Protein AF-A0AAV7JDJ2-F1 (afdb_monomer_lite)

Sequence (274 aa):
MVSPLQVIDRFGNVLWENRHPNSCFSNQPVALISQKETIDTVIELSKLLNPEIVSLNEDGFDHLNGHVKVEVKASMFDGKTLATMTDKGGAPCIACKATRSDINSITKVVCGFPLDCSIEDIKETIRQLTSDGKELMSYNTKERCGITHESASGIDIFPAAPLHSYLRIVDWFLNLIYRIAAGKSKWTEDQMVRDYRGLVCKRIHELTNLLFDQPGGSGNTSTGNMARTFFSYKKPCFRIALSFVPNVYRDALTEIHRNLSALLRVAIVMKLSM

Radius of gyration: 21.95 Å; chains: 1; bounding box: 49×51×57 Å

Structure (mmCIF, N/CA/C/O backbone):
data_AF-A0AAV7JDJ2-F1
#
_entry.id   AF-A0AAV7JDJ2-F1
#
loop_
_atom_site.group_PDB
_atom_site.id
_atom_site.type_symbol
_atom_site.label_atom_id
_atom_site.label_alt_id
_atom_site.label_comp_id
_atom_site.label_asym_id
_atom_site.label_entity_id
_atom_site.label_seq_id
_atom_site.pdbx_PDB_ins_code
_atom_site.Cartn_x
_atom_site.Cartn_y
_atom_site.Cartn_z
_atom_site.occupancy
_atom_site.B_iso_or_equiv
_atom_site.auth_seq_id
_atom_site.auth_comp_id
_atom_site.auth_asym_id
_atom_site.auth_atom_id
_atom_site.pdbx_PDB_model_num
ATOM 1 N N . MET A 1 1 ? 16.424 0.312 -8.280 1.00 86.25 1 MET A N 1
ATOM 2 C CA . MET A 1 1 ? 16.620 -1.157 -8.307 1.00 86.25 1 MET A CA 1
ATOM 3 C C . MET A 1 1 ? 15.805 -1.711 -9.455 1.00 86.25 1 MET A C 1
ATOM 5 O O . MET A 1 1 ? 14.806 -1.090 -9.796 1.00 86.25 1 MET A O 1
ATOM 9 N N . VAL A 1 2 ? 16.208 -2.844 -10.017 1.00 89.06 2 VAL A N 1
ATOM 10 C CA . VAL A 1 2 ? 15.466 -3.558 -11.065 1.00 89.06 2 VAL A CA 1
ATOM 11 C C . VAL A 1 2 ? 15.321 -5.024 -10.680 1.00 89.06 2 VAL A C 1
ATOM 13 O O . VAL A 1 2 ? 16.202 -5.582 -10.029 1.00 89.06 2 VAL A O 1
ATOM 16 N N . SER A 1 3 ? 14.204 -5.639 -11.059 1.00 90.81 3 SER A N 1
ATOM 17 C CA . SER A 1 3 ? 13.947 -7.062 -10.833 1.00 90.81 3 SER A CA 1
ATOM 18 C C . SER A 1 3 ? 13.451 -7.674 -12.140 1.00 90.81 3 SER A C 1
ATOM 20 O O . SER A 1 3 ? 12.412 -7.234 -12.640 1.00 90.81 3 SER A O 1
ATOM 22 N N . PRO A 1 4 ? 14.170 -8.644 -12.729 1.00 92.19 4 PRO A N 1
ATOM 23 C CA . PRO A 1 4 ? 13.682 -9.341 -13.909 1.00 92.19 4 PRO A CA 1
ATOM 24 C C . PRO A 1 4 ? 12.471 -10.194 -13.521 1.00 92.19 4 PRO A C 1
ATOM 26 O O . PRO A 1 4 ? 12.514 -10.914 -12.519 1.00 92.19 4 PRO A O 1
ATOM 29 N N . LEU A 1 5 ? 11.393 -10.110 -14.303 1.00 92.06 5 LEU A N 1
ATOM 30 C CA . LEU A 1 5 ? 10.148 -10.835 -14.032 1.00 92.06 5 LEU A CA 1
ATOM 31 C C . LEU A 1 5 ? 10.043 -12.107 -14.867 1.00 92.06 5 LEU A C 1
ATOM 33 O O . LEU A 1 5 ? 9.890 -13.193 -14.318 1.00 92.06 5 LEU A O 1
ATOM 37 N N . GLN A 1 6 ? 10.170 -11.981 -16.184 1.00 93.94 6 GLN A N 1
ATOM 38 C CA . GLN A 1 6 ? 10.003 -13.092 -17.112 1.00 93.94 6 GLN A CA 1
ATOM 39 C C . GLN A 1 6 ? 10.790 -12.860 -18.400 1.00 93.94 6 GLN A C 1
ATOM 41 O O . GLN A 1 6 ? 11.071 -11.721 -18.769 1.00 93.94 6 GLN A O 1
ATOM 46 N N . VAL A 1 7 ? 11.113 -13.953 -19.082 1.00 93.00 7 VAL A N 1
ATOM 47 C CA . VAL A 1 7 ? 11.605 -13.963 -20.460 1.00 93.00 7 VAL A CA 1
ATOM 48 C C . VAL A 1 7 ? 10.590 -14.730 -21.289 1.00 93.00 7 VAL A C 1
ATOM 50 O O . VAL A 1 7 ? 10.290 -15.888 -20.989 1.00 93.00 7 VAL A O 1
ATOM 53 N N . ILE A 1 8 ? 10.080 -14.081 -22.329 1.00 93.94 8 ILE A N 1
ATOM 54 C CA . ILE A 1 8 ? 9.108 -14.650 -23.259 1.00 93.94 8 ILE A CA 1
ATOM 55 C C . ILE A 1 8 ? 9.721 -14.760 -24.651 1.00 93.94 8 ILE A C 1
ATOM 57 O O . ILE A 1 8 ? 10.532 -13.923 -25.048 1.00 93.94 8 ILE A O 1
ATOM 61 N N . ASP A 1 9 ? 9.354 -15.801 -25.390 1.00 91.62 9 ASP A N 1
ATOM 62 C CA . ASP A 1 9 ? 9.715 -15.908 -26.799 1.00 91.62 9 ASP A CA 1
ATOM 63 C C . ASP A 1 9 ? 8.777 -15.072 -27.691 1.00 91.62 9 ASP A C 1
ATOM 65 O O . ASP A 1 9 ? 7.771 -14.511 -27.251 1.00 91.62 9 ASP A O 1
ATOM 69 N N .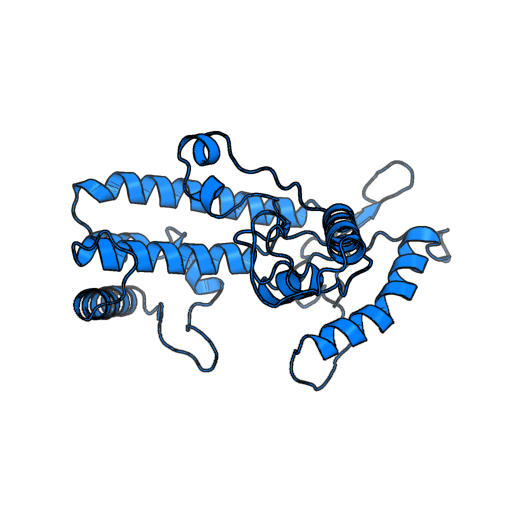 ARG A 1 10 ? 9.085 -15.018 -28.991 1.00 89.31 10 ARG A N 1
ATOM 70 C CA . ARG A 1 10 ? 8.271 -14.300 -29.990 1.00 89.31 10 ARG A CA 1
ATOM 71 C C . ARG A 1 10 ? 6.846 -14.845 -30.169 1.00 89.31 10 ARG A C 1
ATOM 73 O O . ARG A 1 10 ? 6.045 -14.214 -30.847 1.00 89.31 10 ARG A O 1
ATOM 80 N N . PHE A 1 11 ? 6.557 -16.031 -29.640 1.00 92.81 11 PHE A N 1
ATOM 81 C CA . PHE A 1 11 ? 5.249 -16.679 -29.699 1.00 92.81 11 PHE A CA 1
ATOM 82 C C . PHE A 1 11 ? 4.454 -16.490 -28.397 1.00 92.81 11 PHE A C 1
ATOM 84 O O . PHE A 1 11 ? 3.321 -16.957 -28.308 1.00 92.81 11 PHE A O 1
ATOM 91 N N . GLY A 1 12 ? 5.024 -15.798 -27.404 1.00 90.81 12 GLY A N 1
ATOM 92 C CA . GLY A 1 12 ? 4.412 -15.572 -26.097 1.00 90.81 12 GLY A CA 1
ATOM 93 C C . GLY A 1 12 ? 4.616 -16.717 -25.102 1.00 90.81 12 GLY A C 1
ATOM 94 O O . GLY A 1 12 ? 3.975 -16.719 -24.053 1.00 90.81 12 GLY A O 1
ATOM 95 N N . ASN A 1 13 ? 5.491 -17.686 -25.389 1.00 94.12 13 ASN A N 1
ATOM 96 C CA . ASN A 1 13 ? 5.812 -18.743 -24.433 1.00 94.12 13 ASN A CA 1
ATOM 97 C C . ASN A 1 13 ? 6.803 -18.225 -23.388 1.00 94.12 13 ASN A C 1
ATOM 99 O O . ASN A 1 13 ? 7.830 -17.638 -23.730 1.00 94.12 13 ASN A O 1
ATOM 103 N N . VAL A 1 14 ? 6.530 -18.499 -22.113 1.00 94.56 14 VAL A N 1
ATOM 104 C CA . VAL A 1 14 ? 7.434 -18.167 -21.006 1.00 94.56 14 VAL A CA 1
ATOM 105 C C . VAL A 1 14 ? 8.619 -19.134 -21.014 1.00 94.56 14 VAL A C 1
ATOM 107 O O . VAL A 1 14 ? 8.474 -20.314 -20.699 1.00 94.56 14 VAL A O 1
ATOM 110 N N . LEU A 1 15 ? 9.801 -18.633 -21.372 1.00 93.81 15 LEU A N 1
ATOM 111 C CA . LEU A 1 15 ? 11.060 -19.386 -21.351 1.00 93.81 15 LEU A CA 1
ATOM 112 C C . LEU A 1 15 ? 11.665 -19.434 -19.946 1.00 93.81 15 LEU A C 1
ATOM 114 O O . LEU A 1 15 ? 12.298 -20.417 -19.560 1.00 93.81 15 LEU A O 1
ATOM 118 N N . TRP A 1 16 ? 11.482 -18.358 -19.184 1.00 94.81 16 TRP A N 1
ATOM 119 C CA . TRP A 1 16 ? 11.950 -18.235 -17.811 1.00 94.81 16 TRP A CA 1
ATOM 120 C C . TRP A 1 16 ? 11.047 -17.285 -17.028 1.00 94.81 16 TRP A C 1
ATOM 122 O O . TRP A 1 16 ? 10.591 -16.277 -17.560 1.00 94.81 16 TRP A O 1
ATOM 132 N N . GLU A 1 17 ? 10.833 -17.586 -15.751 1.00 95.12 17 GLU A N 1
ATOM 133 C CA . GLU A 1 17 ? 10.052 -16.761 -14.832 1.00 95.12 17 GLU A CA 1
ATOM 134 C C . GLU A 1 17 ? 10.764 -16.670 -13.483 1.00 95.12 17 GLU A C 1
ATOM 136 O O . GLU A 1 17 ? 11.253 -17.664 -12.927 1.00 95.12 17 GLU A O 1
ATOM 141 N N . ASN A 1 18 ? 10.789 -15.467 -12.924 1.00 92.06 18 ASN A N 1
ATOM 142 C CA . ASN A 1 18 ? 11.277 -15.233 -11.585 1.00 92.06 18 ASN A CA 1
ATOM 143 C C . ASN A 1 18 ? 10.238 -15.682 -10.555 1.00 92.06 18 ASN A C 1
ATOM 145 O O . ASN A 1 18 ? 9.233 -15.017 -10.323 1.00 92.06 18 ASN A O 1
ATOM 149 N N . ARG A 1 19 ? 10.525 -16.778 -9.850 1.00 91.25 19 ARG A N 1
ATOM 150 C CA . ARG A 1 19 ? 9.640 -17.301 -8.794 1.00 91.25 19 ARG A CA 1
ATOM 151 C C . ARG A 1 19 ? 9.541 -16.392 -7.565 1.00 91.25 19 ARG A C 1
ATOM 153 O O . ARG A 1 19 ? 8.622 -16.543 -6.758 1.00 91.25 19 ARG A O 1
ATOM 160 N N . HIS A 1 20 ? 10.493 -15.476 -7.381 1.00 88.62 20 HIS A N 1
ATOM 161 C CA . HIS A 1 20 ? 10.594 -14.627 -6.196 1.00 88.62 20 HIS A CA 1
ATOM 162 C C . HIS A 1 20 ? 10.950 -13.170 -6.552 1.00 88.62 20 HIS A C 1
ATOM 164 O O . HIS A 1 20 ? 11.945 -12.644 -6.052 1.00 88.62 20 HIS A O 1
ATOM 170 N N . PRO A 1 21 ? 10.117 -12.455 -7.331 1.00 87.06 21 PRO A N 1
ATOM 171 C CA . PRO A 1 21 ? 10.459 -11.134 -7.875 1.00 87.06 21 PRO A CA 1
ATOM 172 C C . PRO A 1 21 ? 10.630 -10.046 -6.806 1.00 87.06 21 PRO A C 1
ATOM 174 O O . PRO A 1 21 ? 11.328 -9.059 -7.022 1.00 87.06 21 PRO A O 1
ATOM 177 N N . ASN A 1 22 ? 10.050 -10.250 -5.619 1.00 83.94 22 ASN A N 1
ATOM 178 C CA . ASN A 1 22 ? 10.189 -9.360 -4.464 1.00 83.94 22 ASN A CA 1
ATOM 179 C C . ASN A 1 22 ? 11.330 -9.763 -3.506 1.00 83.94 22 ASN A C 1
ATOM 181 O O . ASN A 1 22 ? 11.466 -9.174 -2.435 1.00 83.94 22 ASN A O 1
ATOM 185 N N . SER A 1 23 ? 12.122 -10.787 -3.839 1.00 87.75 23 SER A N 1
ATOM 186 C CA . SER A 1 23 ? 13.268 -11.214 -3.031 1.00 87.75 23 SER A CA 1
ATOM 187 C C . SER A 1 23 ? 14.406 -10.201 -3.118 1.00 87.75 23 SER A C 1
ATOM 189 O O . SER A 1 23 ? 14.685 -9.668 -4.190 1.00 87.75 23 SER A O 1
ATOM 191 N N . CYS A 1 24 ? 15.128 -9.975 -2.019 1.00 88.56 24 CYS A N 1
ATOM 192 C CA . CYS A 1 24 ? 16.346 -9.161 -2.048 1.00 88.56 24 CYS A CA 1
ATOM 193 C C . CYS A 1 24 ? 17.414 -9.734 -2.996 1.00 88.56 24 CYS A C 1
ATOM 195 O O . CYS A 1 24 ? 18.197 -8.972 -3.541 1.00 88.56 24 CYS A O 1
ATOM 197 N N . PHE A 1 25 ? 17.404 -11.047 -3.245 1.00 89.19 25 PHE A N 1
ATOM 198 C CA . PHE A 1 25 ? 18.340 -11.705 -4.163 1.00 89.19 25 PHE A CA 1
ATOM 199 C C . PHE A 1 25 ? 18.025 -11.463 -5.643 1.00 89.19 25 PHE A C 1
ATOM 201 O O . PHE A 1 25 ? 18.909 -11.595 -6.483 1.00 89.19 25 PHE A O 1
ATOM 208 N N . SER A 1 26 ? 16.777 -11.124 -5.969 1.00 89.25 26 SER A N 1
ATOM 209 C CA . SER A 1 26 ? 16.355 -10.826 -7.342 1.00 89.25 26 SER A CA 1
ATOM 210 C C . SER A 1 26 ? 16.426 -9.338 -7.674 1.00 89.25 26 SER A C 1
ATOM 212 O O . SER A 1 26 ? 16.437 -8.972 -8.844 1.00 89.25 26 SER A O 1
ATOM 214 N N . ASN A 1 27 ? 16.467 -8.485 -6.650 1.00 89.62 27 ASN A N 1
ATOM 215 C CA . ASN A 1 27 ? 16.514 -7.041 -6.809 1.00 89.62 27 ASN A CA 1
ATOM 216 C C . ASN A 1 27 ? 17.955 -6.575 -7.006 1.00 89.62 27 ASN A C 1
ATOM 218 O O . ASN A 1 27 ? 18.748 -6.553 -6.066 1.00 89.62 27 ASN A O 1
ATOM 222 N N . GLN A 1 28 ? 18.277 -6.166 -8.228 1.00 90.56 28 GLN A N 1
ATOM 223 C CA . GLN A 1 28 ? 19.592 -5.651 -8.574 1.00 90.56 28 GLN A CA 1
ATOM 224 C C . GLN A 1 28 ? 19.654 -4.132 -8.334 1.00 90.56 28 GLN A C 1
ATOM 226 O O . GLN A 1 28 ? 18.764 -3.387 -8.776 1.00 90.56 28 GLN A O 1
ATOM 231 N N . PRO A 1 29 ? 20.672 -3.632 -7.612 1.00 91.31 29 PRO A N 1
ATOM 232 C CA . PRO A 1 29 ? 20.884 -2.200 -7.471 1.00 91.31 29 PRO A CA 1
ATOM 233 C C . PRO A 1 29 ? 21.347 -1.614 -8.811 1.00 91.31 29 PRO A C 1
ATOM 235 O O . PRO A 1 29 ? 22.290 -2.110 -9.412 1.00 91.31 29 PRO A O 1
ATOM 238 N N . VAL A 1 30 ? 20.678 -0.549 -9.258 1.00 89.25 30 VAL A N 1
ATOM 239 C CA . VAL A 1 30 ? 21.077 0.220 -10.456 1.00 89.25 30 VAL A CA 1
ATOM 240 C C . VAL A 1 30 ? 21.912 1.429 -10.049 1.00 89.25 30 VAL A C 1
ATOM 242 O O . VAL A 1 30 ? 22.960 1.693 -10.618 1.00 89.25 30 VAL A O 1
ATOM 245 N N . ALA A 1 31 ? 21.468 2.134 -9.010 1.00 87.62 31 ALA A N 1
ATOM 246 C CA . ALA A 1 31 ? 22.167 3.267 -8.432 1.00 87.62 31 ALA A CA 1
ATOM 247 C C . ALA A 1 31 ? 21.991 3.256 -6.910 1.00 87.62 31 ALA A C 1
ATOM 249 O O . ALA A 1 31 ? 20.918 2.908 -6.405 1.00 87.62 31 ALA A O 1
ATOM 250 N N . LEU A 1 32 ? 23.046 3.646 -6.194 1.00 88.88 32 LEU A N 1
ATOM 251 C CA . LEU A 1 32 ? 23.033 3.916 -4.759 1.00 88.88 32 LEU A CA 1
ATOM 252 C C . LEU A 1 32 ? 23.527 5.346 -4.557 1.00 88.88 32 LEU A C 1
ATOM 254 O O . LEU A 1 32 ? 24.698 5.641 -4.783 1.00 88.88 32 LEU A O 1
ATOM 258 N N . ILE A 1 33 ? 22.621 6.234 -4.158 1.00 87.44 33 ILE A N 1
ATOM 259 C CA . ILE A 1 33 ? 22.908 7.658 -3.986 1.00 87.44 33 ILE A CA 1
ATOM 260 C C . ILE A 1 33 ? 22.889 7.964 -2.492 1.00 87.44 33 ILE A C 1
ATOM 262 O O . ILE A 1 33 ? 21.878 7.765 -1.821 1.00 87.44 33 ILE A O 1
ATOM 266 N N . SER A 1 34 ? 24.009 8.455 -1.963 1.00 90.25 34 SER A N 1
ATOM 267 C CA . SER A 1 34 ? 24.144 8.813 -0.546 1.00 90.25 34 SER A CA 1
ATOM 268 C C . SER A 1 34 ? 23.574 10.208 -0.261 1.00 90.25 34 SER A C 1
ATOM 270 O O . SER A 1 34 ? 24.290 11.107 0.179 1.00 90.25 34 SER A O 1
ATOM 272 N N . GLN A 1 35 ? 22.287 10.403 -0.538 1.00 87.31 35 GLN A N 1
ATOM 273 C CA . GLN A 1 35 ? 21.560 11.646 -0.282 1.00 87.31 35 GLN A CA 1
ATOM 274 C C . GLN A 1 35 ? 20.179 11.343 0.309 1.00 87.31 35 GLN A C 1
ATOM 276 O O . GLN A 1 35 ? 19.684 10.218 0.243 1.00 87.31 35 GLN A O 1
ATOM 281 N N . LYS A 1 36 ? 19.554 12.350 0.922 1.00 84.81 36 LYS A N 1
ATOM 282 C CA . LYS A 1 36 ? 18.171 12.235 1.394 1.00 84.81 36 LYS A CA 1
ATOM 283 C C . LYS A 1 36 ? 17.232 12.192 0.190 1.00 84.81 36 LYS A C 1
ATOM 285 O O . LYS A 1 36 ? 17.407 12.975 -0.731 1.00 84.81 36 LYS A O 1
ATOM 290 N N . GLU A 1 37 ? 16.199 11.356 0.249 1.00 83.31 37 GLU A N 1
ATOM 291 C CA . GLU A 1 37 ? 15.140 11.352 -0.762 1.00 83.31 37 GLU A CA 1
ATOM 292 C C . GLU A 1 37 ? 14.353 12.676 -0.719 1.00 83.31 37 GLU A C 1
ATOM 294 O O . GLU A 1 37 ? 13.574 12.948 0.206 1.00 83.31 37 GLU A O 1
ATOM 299 N N . THR A 1 38 ? 14.595 13.517 -1.720 1.00 82.75 38 THR A N 1
ATOM 300 C CA . THR A 1 38 ? 13.863 14.752 -2.022 1.00 82.75 38 THR A CA 1
ATOM 301 C C . THR A 1 38 ? 13.277 14.685 -3.430 1.00 82.75 38 THR A C 1
ATOM 303 O O . THR A 1 38 ? 13.684 13.856 -4.243 1.00 82.75 38 THR A O 1
ATOM 306 N N . ILE A 1 39 ? 12.334 15.581 -3.737 1.00 77.44 39 ILE A N 1
ATOM 307 C CA . ILE A 1 39 ? 11.765 15.702 -5.088 1.00 77.44 39 ILE A CA 1
ATOM 308 C C . ILE A 1 39 ? 12.886 15.904 -6.117 1.00 77.44 39 ILE A C 1
ATOM 310 O O . ILE A 1 39 ? 12.931 15.186 -7.109 1.00 77.44 39 ILE A O 1
ATOM 314 N N . ASP A 1 40 ? 13.841 16.788 -5.825 1.00 81.25 40 ASP A N 1
ATOM 315 C CA . ASP A 1 40 ? 14.960 17.087 -6.722 1.00 81.25 40 ASP A CA 1
ATOM 316 C C . ASP A 1 40 ? 15.811 15.846 -7.007 1.00 81.25 40 ASP A C 1
ATOM 318 O O . ASP A 1 40 ? 16.045 15.518 -8.167 1.00 81.25 40 ASP A O 1
ATOM 322 N N . THR A 1 41 ? 16.177 15.077 -5.973 1.00 84.06 41 THR A N 1
ATOM 323 C CA . THR A 1 41 ? 16.961 13.840 -6.162 1.00 84.06 41 THR A CA 1
ATOM 324 C C . THR A 1 41 ? 16.221 12.793 -6.997 1.00 84.06 41 THR A C 1
ATOM 326 O O . THR A 1 41 ? 16.835 12.051 -7.762 1.00 84.06 41 THR A O 1
ATOM 329 N N . VAL A 1 42 ? 14.890 12.736 -6.879 1.00 81.00 42 VAL A N 1
ATOM 330 C CA . VAL A 1 42 ? 14.041 11.818 -7.646 1.00 81.00 42 VAL A CA 1
ATOM 331 C C . VAL A 1 42 ? 13.955 12.259 -9.113 1.00 81.00 42 VAL A C 1
ATOM 333 O O . VAL A 1 42 ? 14.048 11.419 -10.012 1.00 81.00 42 VAL A O 1
ATOM 336 N N . ILE A 1 43 ? 13.837 13.566 -9.368 1.00 79.00 43 ILE A N 1
ATOM 337 C CA . ILE A 1 43 ? 13.856 14.150 -10.717 1.00 79.00 43 ILE A CA 1
ATOM 338 C C . ILE A 1 43 ? 15.213 13.916 -11.386 1.00 79.00 43 ILE A C 1
ATOM 340 O O . ILE A 1 43 ? 15.261 13.478 -12.533 1.00 79.00 43 ILE A O 1
ATOM 344 N N . GLU A 1 44 ? 16.317 14.188 -10.689 1.00 83.19 44 GLU A N 1
ATOM 345 C CA . GLU A 1 44 ? 17.674 13.999 -11.215 1.00 83.19 44 GLU A CA 1
ATOM 346 C C . GLU A 1 44 ? 17.933 12.543 -11.606 1.00 83.19 44 GLU A C 1
ATOM 348 O O . GLU A 1 44 ? 18.400 12.273 -12.714 1.00 83.19 44 GLU A O 1
ATOM 353 N N . LEU A 1 45 ? 17.552 11.595 -10.744 1.00 84.31 45 LEU A N 1
ATOM 354 C CA . LEU A 1 45 ? 17.675 10.170 -11.046 1.00 84.31 45 LEU A CA 1
ATOM 355 C C . LEU A 1 45 ? 16.814 9.762 -12.249 1.00 84.31 45 LEU A C 1
ATOM 357 O O . LEU A 1 45 ? 17.256 8.979 -13.087 1.00 84.31 45 LEU A O 1
ATOM 361 N N . SER A 1 46 ? 15.603 10.310 -12.360 1.00 81.50 46 SER A N 1
ATOM 362 C CA . SER A 1 46 ? 14.712 10.039 -13.495 1.00 81.50 46 SER A CA 1
ATOM 363 C C . SER A 1 46 ? 15.300 10.565 -14.803 1.00 81.50 46 SER A C 1
ATOM 365 O O . SER A 1 46 ? 15.298 9.858 -15.805 1.00 81.50 46 SER A O 1
ATOM 367 N N . LYS A 1 47 ? 15.879 11.770 -14.802 1.00 83.12 47 LYS A N 1
ATOM 368 C CA . LYS A 1 47 ? 16.557 12.338 -15.980 1.00 83.12 47 LYS A CA 1
ATOM 369 C C . LYS A 1 47 ? 17.739 11.487 -16.443 1.00 83.12 47 LYS A C 1
ATOM 371 O O . LYS A 1 47 ? 17.976 11.407 -17.643 1.00 83.12 47 LYS A O 1
ATOM 376 N N . LEU A 1 48 ? 18.451 10.861 -15.507 1.00 85.12 48 LEU A N 1
ATOM 377 C CA . LEU A 1 48 ? 19.565 9.970 -15.818 1.00 85.12 48 LEU A CA 1
ATOM 378 C C . LEU A 1 48 ? 19.089 8.640 -16.424 1.00 85.12 48 LEU A C 1
ATOM 380 O O . LEU A 1 48 ? 19.638 8.202 -17.426 1.00 85.12 48 LEU A O 1
ATOM 384 N N . LEU A 1 49 ? 18.074 8.005 -15.830 1.00 86.75 49 LEU A N 1
ATOM 385 C CA . LEU A 1 49 ? 17.664 6.643 -16.196 1.00 86.75 49 LEU A CA 1
ATOM 386 C C . LEU A 1 49 ? 16.650 6.580 -17.346 1.00 86.75 49 LEU A C 1
ATOM 388 O O . LEU A 1 49 ? 16.627 5.598 -18.084 1.00 86.75 49 LEU A O 1
ATOM 392 N N . ASN A 1 50 ? 15.797 7.595 -17.508 1.00 85.38 50 ASN A N 1
ATOM 393 C CA . ASN A 1 50 ? 14.713 7.555 -18.493 1.00 85.38 50 ASN A CA 1
ATOM 394 C C . ASN A 1 50 ? 15.204 7.361 -19.940 1.00 85.38 50 ASN A C 1
ATOM 396 O O . ASN A 1 50 ? 14.594 6.546 -20.628 1.00 85.38 50 ASN A O 1
ATOM 400 N N . PRO A 1 51 ? 16.275 8.028 -20.423 1.00 87.19 51 PRO A N 1
ATOM 401 C CA . PRO A 1 51 ? 16.764 7.813 -21.787 1.00 87.19 51 PRO A CA 1
ATOM 402 C C . PRO A 1 51 ? 17.209 6.367 -22.042 1.00 87.19 51 PRO A C 1
ATOM 404 O O . PRO A 1 51 ? 16.889 5.801 -23.084 1.00 87.19 51 PRO A O 1
ATOM 407 N N . GLU A 1 52 ? 17.890 5.748 -21.072 1.00 88.06 52 GLU A N 1
ATOM 408 C CA . GLU A 1 52 ? 18.320 4.348 -21.169 1.00 88.06 52 GLU A CA 1
ATOM 409 C C . GLU A 1 52 ? 17.124 3.393 -21.165 1.00 88.06 52 GLU A C 1
ATOM 411 O O . GLU A 1 52 ? 17.084 2.442 -21.942 1.00 88.06 52 GLU A O 1
ATOM 416 N N . ILE A 1 53 ? 16.118 3.662 -20.326 1.00 87.81 53 ILE A N 1
ATOM 417 C CA . ILE A 1 53 ? 14.890 2.862 -20.282 1.00 87.81 53 ILE A CA 1
ATOM 418 C C . ILE A 1 53 ? 14.120 2.966 -21.602 1.00 87.81 53 ILE A C 1
ATOM 420 O O . ILE A 1 53 ? 13.645 1.950 -22.105 1.00 87.81 53 ILE A O 1
ATOM 424 N N . VAL A 1 54 ? 13.998 4.171 -22.166 1.00 86.19 54 VAL A N 1
ATOM 425 C CA . VAL A 1 54 ? 13.340 4.383 -23.464 1.00 86.19 54 VAL A CA 1
ATOM 426 C C . VAL A 1 54 ? 14.072 3.608 -24.559 1.00 86.19 54 VAL A C 1
ATOM 428 O O . VAL A 1 54 ? 13.428 2.829 -25.252 1.00 86.19 54 VAL A O 1
ATOM 431 N N . SER A 1 55 ? 15.402 3.715 -24.645 1.00 89.38 55 SER A N 1
ATOM 432 C CA . SER A 1 55 ? 16.178 2.959 -25.640 1.00 89.38 55 SER A CA 1
ATOM 433 C C . SER A 1 55 ? 16.055 1.442 -25.449 1.00 89.38 55 SER A C 1
ATOM 435 O O . SER A 1 55 ? 15.812 0.723 -26.410 1.00 89.38 55 SER A O 1
ATOM 437 N N . LEU A 1 56 ? 16.089 0.922 -24.218 1.00 89.12 56 LEU A N 1
ATOM 438 C CA . LEU A 1 56 ? 15.866 -0.511 -23.970 1.00 89.12 56 LEU A CA 1
ATOM 439 C C . LEU A 1 56 ? 14.451 -0.981 -24.352 1.00 89.12 56 LEU A C 1
ATOM 441 O O . LEU A 1 56 ? 14.286 -2.116 -24.806 1.00 89.12 56 LEU A O 1
ATOM 445 N N . ASN A 1 57 ? 13.441 -0.129 -24.162 1.00 87.12 57 ASN A N 1
ATOM 446 C CA . ASN A 1 57 ? 12.050 -0.430 -24.500 1.00 87.12 57 ASN A CA 1
ATOM 447 C C . ASN A 1 57 ? 11.776 -0.386 -26.011 1.00 87.12 57 ASN A C 1
ATOM 449 O O . ASN A 1 57 ? 10.992 -1.195 -26.520 1.00 87.12 57 ASN A O 1
ATOM 453 N N . GLU A 1 58 ? 12.377 0.570 -26.717 1.00 88.75 58 GLU A N 1
ATOM 454 C CA . GLU A 1 58 ? 12.181 0.785 -28.153 1.00 88.75 58 GLU A CA 1
ATOM 455 C C . GLU A 1 58 ? 13.114 -0.093 -28.988 1.00 88.75 58 GLU A C 1
ATOM 457 O O . GLU A 1 58 ? 12.640 -0.843 -29.847 1.00 88.75 58 GLU A O 1
ATOM 462 N N . ASP A 1 59 ? 14.410 -0.047 -28.681 1.00 90.94 59 ASP A N 1
ATOM 463 C CA . ASP A 1 59 ? 15.480 -0.644 -29.480 1.00 90.94 59 ASP A CA 1
ATOM 464 C C . ASP A 1 59 ? 15.921 -2.015 -28.969 1.00 90.94 59 ASP A C 1
ATOM 466 O O . ASP A 1 59 ? 16.444 -2.800 -29.749 1.00 90.94 59 ASP A O 1
ATOM 470 N N . GLY A 1 60 ? 15.744 -2.321 -27.680 1.00 91.56 60 GLY A N 1
ATOM 471 C CA . GLY A 1 60 ? 16.259 -3.557 -27.087 1.00 91.56 60 GLY A CA 1
ATOM 472 C C . GLY A 1 60 ? 17.792 -3.643 -27.104 1.00 91.56 60 GLY A C 1
ATOM 473 O O . GLY A 1 60 ? 18.495 -2.635 -27.060 1.00 91.56 60 GLY A O 1
ATOM 474 N N . PHE A 1 61 ? 18.333 -4.862 -27.119 1.00 92.81 61 PHE A N 1
ATOM 475 C CA . PHE A 1 61 ? 19.771 -5.099 -27.281 1.00 92.81 61 PHE A CA 1
ATOM 476 C C . PHE A 1 61 ? 20.067 -6.458 -27.927 1.00 92.81 61 PHE A C 1
ATOM 478 O O . PHE A 1 61 ? 19.296 -7.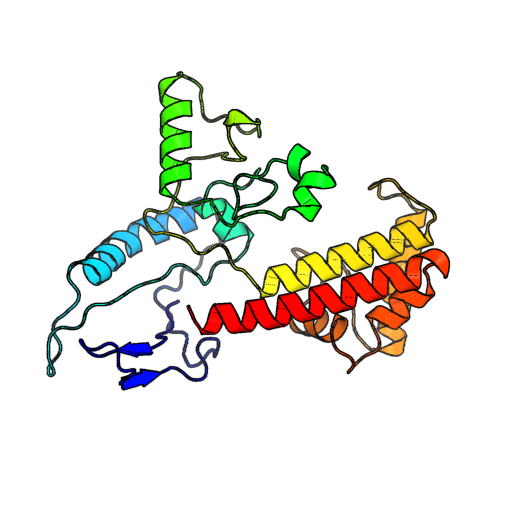413 -27.803 1.00 92.81 61 PHE A O 1
ATOM 485 N N . ASP A 1 62 ? 21.223 -6.570 -28.583 1.00 93.44 62 ASP A N 1
ATOM 486 C CA . ASP A 1 62 ? 21.674 -7.829 -29.175 1.00 93.44 62 ASP A CA 1
ATOM 487 C C . ASP A 1 62 ? 22.376 -8.719 -28.142 1.00 93.44 62 ASP A C 1
ATOM 489 O O . ASP A 1 62 ? 23.318 -8.313 -27.458 1.00 93.44 62 ASP A O 1
ATOM 493 N N . HIS A 1 63 ? 21.936 -9.973 -28.055 1.00 89.44 63 HIS A N 1
ATOM 494 C CA . HIS A 1 63 ? 22.574 -11.039 -27.290 1.00 89.44 63 HIS A CA 1
ATOM 495 C C . HIS A 1 63 ? 23.114 -12.102 -28.256 1.00 89.44 63 HIS A C 1
ATOM 497 O O . HIS A 1 63 ? 22.608 -12.293 -29.359 1.00 89.44 63 HIS A O 1
ATOM 503 N N . LEU A 1 64 ? 24.073 -1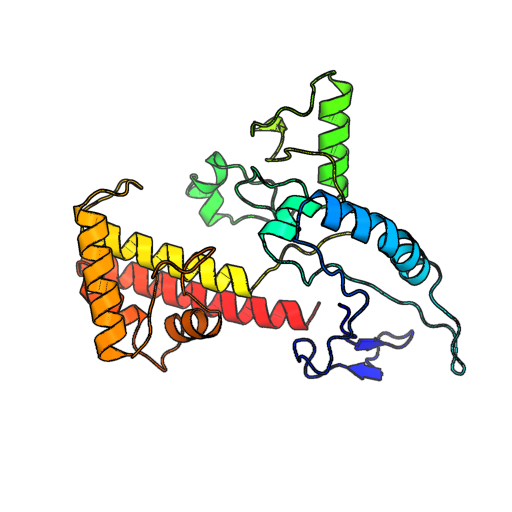2.911 -27.797 1.00 87.50 64 LEU A N 1
ATOM 504 C CA . LEU A 1 64 ? 24.583 -14.108 -28.491 1.00 87.50 64 LEU A CA 1
ATOM 505 C C . LEU A 1 64 ? 23.503 -15.050 -29.068 1.00 87.50 64 LEU A C 1
ATOM 507 O O . LEU A 1 64 ? 23.799 -15.827 -29.966 1.00 87.50 64 LEU A O 1
ATOM 511 N N . ASN A 1 65 ? 22.270 -14.998 -28.551 1.00 84.50 65 ASN A N 1
ATOM 512 C CA . ASN A 1 65 ? 21.176 -15.903 -28.910 1.00 84.50 65 ASN A CA 1
ATOM 513 C C . ASN A 1 65 ? 20.048 -15.183 -29.673 1.00 84.50 65 ASN A C 1
ATOM 515 O O . ASN A 1 65 ? 18.965 -15.743 -29.832 1.00 84.50 65 ASN A O 1
ATOM 519 N N . GLY A 1 66 ? 20.291 -13.950 -30.126 1.00 87.94 66 GLY A N 1
ATOM 520 C CA . GLY A 1 66 ? 19.329 -13.128 -30.850 1.00 87.94 66 GLY A CA 1
ATOM 521 C C . GLY A 1 66 ? 19.079 -11.774 -30.194 1.00 87.94 66 GLY A C 1
ATOM 522 O O . GLY A 1 66 ? 19.701 -11.405 -29.200 1.00 87.94 66 GLY A O 1
ATOM 523 N N . HIS A 1 67 ? 18.145 -11.042 -30.784 1.00 92.44 67 HIS A N 1
ATOM 524 C CA . HIS A 1 67 ? 17.750 -9.718 -30.333 1.00 92.44 67 HIS A CA 1
ATOM 525 C C . HIS A 1 67 ? 16.753 -9.805 -29.168 1.00 92.44 67 HIS A C 1
ATOM 527 O O . HIS A 1 67 ? 15.758 -10.531 -29.254 1.00 92.44 67 HIS A O 1
ATOM 533 N N . VAL A 1 68 ? 17.014 -9.073 -28.086 1.00 92.50 68 VAL A N 1
ATOM 534 C CA . VAL A 1 68 ? 16.202 -9.064 -26.867 1.00 92.50 68 VAL A CA 1
ATOM 535 C C . VAL A 1 68 ? 15.525 -7.709 -26.724 1.00 92.50 68 VAL A C 1
ATOM 537 O O . VAL A 1 68 ? 16.177 -6.703 -26.457 1.00 92.50 68 VAL A O 1
ATOM 540 N N . LYS A 1 69 ? 14.195 -7.699 -26.837 1.00 92.12 69 LYS A N 1
ATOM 541 C CA . LYS A 1 69 ? 13.382 -6.540 -26.467 1.00 92.12 69 LYS A CA 1
ATOM 542 C C . LYS A 1 69 ? 13.129 -6.552 -24.963 1.00 92.12 69 LYS A C 1
ATOM 544 O O . LYS A 1 69 ? 12.771 -7.593 -24.409 1.00 92.12 69 LYS A O 1
ATOM 549 N N . VAL A 1 70 ? 13.291 -5.407 -24.311 1.00 90.88 70 VAL A N 1
ATOM 550 C CA . VAL A 1 70 ? 13.048 -5.258 -22.873 1.00 90.88 70 VAL A CA 1
ATOM 551 C C . VAL A 1 70 ? 11.762 -4.465 -22.671 1.00 90.88 70 VAL A C 1
ATOM 553 O O . VAL A 1 70 ? 11.480 -3.545 -23.421 1.00 90.88 70 VAL A O 1
ATOM 556 N N . GLU A 1 71 ? 10.962 -4.828 -21.671 1.00 88.56 71 GLU A N 1
ATOM 557 C CA . GLU A 1 71 ? 9.841 -4.005 -21.213 1.00 88.56 71 GLU A CA 1
ATOM 558 C C . GLU A 1 71 ? 10.076 -3.646 -19.745 1.00 88.56 71 GLU A C 1
ATOM 560 O O . GLU A 1 71 ? 9.965 -4.483 -18.846 1.00 88.56 71 GLU A O 1
ATOM 565 N N . VAL A 1 72 ? 10.436 -2.390 -19.495 1.00 85.94 72 VAL A N 1
ATOM 566 C CA . VAL A 1 72 ? 10.671 -1.870 -18.149 1.00 85.94 72 VAL A CA 1
ATOM 567 C C . VAL A 1 72 ? 9.398 -1.214 -17.627 1.00 85.94 72 VAL A C 1
ATOM 569 O O . VAL A 1 72 ? 8.951 -0.196 -18.153 1.00 85.94 72 VAL A O 1
ATOM 572 N N . LYS A 1 73 ? 8.850 -1.759 -16.536 1.00 81.62 73 LYS A N 1
ATOM 573 C CA . LYS A 1 73 ? 7.687 -1.195 -15.838 1.00 81.62 73 LYS A CA 1
ATOM 574 C C . LYS A 1 73 ? 8.079 -0.531 -14.522 1.00 81.62 73 LYS A C 1
ATOM 576 O O . LYS A 1 73 ? 8.592 -1.166 -13.598 1.00 81.62 73 LYS A O 1
ATOM 581 N N . ALA A 1 74 ? 7.748 0.748 -14.403 1.00 80.00 74 ALA A N 1
ATOM 582 C CA . ALA A 1 74 ? 7.944 1.568 -13.215 1.00 80.00 74 ALA A CA 1
ATOM 583 C C . ALA A 1 74 ? 6.879 1.257 -12.132 1.00 80.00 74 ALA A C 1
ATOM 585 O O . ALA A 1 74 ? 5.868 1.946 -12.018 1.00 80.00 74 ALA A O 1
ATOM 586 N N . SER A 1 75 ? 7.084 0.200 -11.329 1.00 79.56 75 SER A N 1
ATOM 587 C CA . SER A 1 75 ? 6.075 -0.304 -10.362 1.00 79.56 75 SER A CA 1
ATOM 588 C C . SER A 1 75 ? 6.559 -0.461 -8.907 1.00 79.56 75 SER A C 1
ATOM 590 O O . SER A 1 75 ? 5.784 -0.808 -8.003 1.00 79.56 75 SER A O 1
ATOM 592 N N . MET A 1 76 ? 7.847 -0.226 -8.645 1.00 82.31 76 MET A N 1
ATOM 593 C CA . MET A 1 76 ? 8.485 -0.413 -7.333 1.00 82.31 76 MET A CA 1
ATOM 594 C C . MET A 1 76 ? 8.633 0.896 -6.549 1.00 82.31 76 MET A C 1
ATOM 596 O O . MET A 1 76 ? 9.653 1.131 -5.905 1.00 82.31 76 MET A O 1
ATOM 600 N N . PHE A 1 77 ? 7.606 1.740 -6.592 1.00 80.56 77 PHE A N 1
ATOM 601 C CA . PHE A 1 77 ? 7.598 3.024 -5.902 1.00 80.56 77 PHE A CA 1
ATOM 602 C C . PHE A 1 77 ? 6.716 2.997 -4.658 1.00 80.56 77 PHE A C 1
ATOM 604 O O . PHE A 1 77 ? 5.705 2.290 -4.576 1.00 80.56 77 PHE A O 1
ATOM 611 N N . ASP A 1 78 ? 7.131 3.786 -3.677 1.00 80.19 78 ASP A N 1
ATOM 612 C CA . ASP A 1 78 ? 6.365 4.065 -2.477 1.00 80.19 78 ASP A CA 1
ATOM 613 C C . ASP A 1 78 ? 5.248 5.086 -2.804 1.00 80.19 78 ASP A C 1
ATOM 615 O O . ASP A 1 78 ? 5.246 5.717 -3.861 1.00 80.19 78 ASP A O 1
ATOM 619 N N . GLY A 1 79 ? 4.245 5.240 -1.934 1.00 77.00 79 GLY A N 1
ATOM 620 C CA . GLY A 1 79 ? 3.093 6.103 -2.234 1.00 77.00 79 GLY A CA 1
ATOM 621 C C . GLY A 1 79 ? 3.446 7.590 -2.360 1.00 77.00 79 GLY A C 1
ATOM 622 O O . GLY A 1 79 ? 2.777 8.322 -3.086 1.00 77.00 79 GLY A O 1
ATOM 623 N N . LYS A 1 80 ? 4.491 8.036 -1.659 1.00 78.44 80 LYS A N 1
ATOM 624 C CA . LYS A 1 80 ? 4.990 9.408 -1.690 1.00 78.44 80 LYS A CA 1
ATOM 625 C C . LYS A 1 80 ? 5.813 9.641 -2.953 1.00 78.44 80 LYS A C 1
ATOM 627 O O . LYS A 1 80 ? 5.552 10.621 -3.640 1.00 78.44 80 LYS A O 1
ATOM 632 N N . THR A 1 81 ? 6.723 8.731 -3.298 1.00 79.50 81 THR A N 1
ATOM 633 C CA . THR A 1 81 ? 7.482 8.794 -4.549 1.00 79.50 81 THR A CA 1
ATOM 634 C C . THR A 1 81 ? 6.535 8.728 -5.748 1.00 79.50 81 THR A C 1
ATOM 636 O O . THR A 1 81 ? 6.670 9.532 -6.660 1.00 79.50 81 THR A O 1
ATOM 639 N N . LEU A 1 82 ? 5.510 7.862 -5.725 1.00 79.06 82 LEU A N 1
ATOM 640 C CA . LEU A 1 82 ? 4.461 7.826 -6.755 1.00 79.06 82 LEU A CA 1
ATOM 641 C C . LEU A 1 82 ? 3.751 9.175 -6.890 1.00 79.06 82 LEU A C 1
ATOM 643 O O . LEU A 1 82 ? 3.579 9.670 -8.000 1.00 79.06 82 LEU A O 1
ATOM 647 N N . ALA A 1 83 ? 3.349 9.781 -5.773 1.00 76.94 83 ALA A N 1
ATOM 648 C CA . ALA A 1 83 ? 2.690 11.083 -5.778 1.00 76.94 83 ALA A CA 1
ATOM 649 C C . ALA A 1 83 ? 3.604 12.209 -6.289 1.00 76.94 83 ALA A C 1
ATOM 651 O O . ALA A 1 83 ? 3.109 13.138 -6.916 1.00 76.94 83 ALA A O 1
ATOM 652 N N . THR A 1 84 ? 4.916 12.119 -6.049 1.00 77.25 84 THR A N 1
ATOM 653 C CA . THR A 1 84 ? 5.918 13.034 -6.612 1.00 77.25 84 THR A CA 1
ATOM 654 C C . THR A 1 84 ? 6.108 12.814 -8.109 1.00 77.25 84 THR A C 1
ATOM 656 O O . THR A 1 84 ? 6.135 13.776 -8.857 1.00 77.25 84 THR A O 1
ATOM 659 N N . MET A 1 85 ? 6.199 11.568 -8.568 1.00 75.44 85 MET A N 1
ATOM 660 C CA . MET A 1 85 ? 6.406 11.270 -9.987 1.00 75.44 85 MET A CA 1
ATOM 661 C C . MET A 1 85 ? 5.180 11.584 -10.855 1.00 75.44 85 MET A C 1
ATOM 663 O O . MET A 1 85 ? 5.316 11.913 -12.030 1.00 75.44 85 MET A O 1
ATOM 667 N N . THR A 1 86 ? 3.983 11.461 -10.278 1.00 74.62 86 THR A N 1
ATOM 668 C CA . THR A 1 86 ? 2.695 11.734 -10.942 1.00 74.62 86 THR A CA 1
ATOM 669 C C . THR A 1 86 ? 2.152 13.137 -10.651 1.00 74.62 86 THR A C 1
ATOM 671 O O . THR A 1 86 ? 1.060 13.466 -11.102 1.00 74.62 86 THR A O 1
ATOM 674 N N . ASP A 1 87 ? 2.843 13.925 -9.822 1.00 73.19 87 ASP A N 1
ATOM 675 C CA . ASP A 1 87 ? 2.423 15.232 -9.279 1.00 73.19 87 ASP A CA 1
ATOM 676 C C . ASP A 1 87 ? 1.071 15.276 -8.577 1.00 73.19 87 ASP A C 1
ATOM 678 O O . ASP A 1 87 ? 0.559 16.348 -8.249 1.00 73.19 87 ASP A O 1
ATOM 682 N N . LYS A 1 88 ? 0.483 14.119 -8.286 1.00 73.31 88 LYS A N 1
ATOM 683 C CA . LYS A 1 88 ? -0.817 13.989 -7.628 1.00 73.31 88 LYS A CA 1
ATOM 684 C C . LYS A 1 88 ? -0.695 14.052 -6.104 1.00 73.31 88 LYS A C 1
ATOM 686 O O . LYS A 1 88 ? -1.473 13.423 -5.389 1.00 73.31 88 LYS A O 1
ATOM 691 N N . GLY A 1 89 ? 0.253 14.835 -5.585 1.00 68.81 89 GLY A N 1
ATOM 692 C CA . GLY A 1 89 ? 0.494 15.018 -4.147 1.00 68.81 89 GLY A CA 1
ATOM 693 C C . GLY A 1 89 ? -0.701 15.599 -3.387 1.00 68.81 89 GLY A C 1
ATOM 694 O O . GLY A 1 89 ? -0.896 15.292 -2.212 1.00 68.81 89 GLY A O 1
ATOM 695 N N . GLY A 1 90 ? -1.533 16.394 -4.066 1.00 67.88 90 GLY A N 1
ATOM 696 C CA . GLY A 1 90 ? -2.782 16.918 -3.516 1.00 67.88 90 GLY A CA 1
ATOM 697 C C . GLY A 1 90 ? -4.006 16.043 -3.792 1.00 67.88 90 GLY A C 1
ATOM 698 O O . GLY A 1 90 ? -5.071 16.308 -3.227 1.00 67.88 90 GLY A O 1
ATOM 699 N N . ALA A 1 91 ? -3.899 15.038 -4.668 1.00 71.56 91 ALA A N 1
ATOM 700 C CA . ALA A 1 91 ? -5.037 14.244 -5.112 1.00 71.56 91 ALA A CA 1
ATOM 701 C C . ALA A 1 91 ? -5.513 13.284 -4.012 1.00 71.56 91 ALA A C 1
ATOM 703 O O . ALA A 1 91 ? -4.705 12.721 -3.274 1.00 71.56 91 ALA A O 1
ATOM 704 N N . PRO A 1 92 ? -6.826 13.025 -3.915 1.00 73.12 92 PRO A N 1
ATOM 705 C CA . PRO A 1 92 ? -7.325 12.015 -2.991 1.00 73.12 92 PRO A CA 1
ATOM 706 C C . PRO A 1 92 ? -6.989 10.585 -3.454 1.00 73.12 92 PRO A C 1
ATOM 708 O O . PRO A 1 92 ? -7.024 9.659 -2.647 1.00 73.12 92 PRO A O 1
ATOM 711 N N . CYS A 1 93 ? -6.660 10.405 -4.736 1.00 79.00 93 CYS A N 1
ATOM 712 C CA . CYS A 1 93 ? -6.174 9.163 -5.318 1.00 79.00 93 CYS A CA 1
ATOM 713 C C . CYS A 1 93 ? -5.163 9.477 -6.428 1.00 79.00 93 CYS A C 1
ATOM 715 O O . CYS A 1 93 ? -5.405 10.350 -7.261 1.00 79.00 93 CYS A O 1
ATOM 717 N N . ILE A 1 94 ? -4.048 8.748 -6.452 1.00 77.56 94 ILE A N 1
ATOM 718 C CA . ILE A 1 94 ? -3.025 8.855 -7.504 1.00 77.56 94 ILE A CA 1
ATOM 719 C C . ILE A 1 94 ? -3.361 8.011 -8.742 1.00 77.56 94 ILE A C 1
ATOM 721 O O . ILE A 1 94 ? -2.834 8.267 -9.813 1.00 77.56 94 ILE A O 1
ATOM 725 N N . ALA A 1 95 ? -4.246 7.021 -8.597 1.00 77.44 95 ALA A N 1
ATOM 726 C CA . ALA A 1 95 ? -4.533 6.026 -9.628 1.00 77.44 95 ALA A CA 1
ATOM 727 C C . ALA A 1 95 ? -5.803 6.307 -10.441 1.00 77.44 95 ALA A C 1
ATOM 729 O O . ALA A 1 95 ? -6.020 5.677 -11.471 1.00 77.44 95 ALA A O 1
ATOM 730 N N . CYS A 1 96 ? -6.657 7.219 -9.976 1.00 79.88 96 CYS A N 1
ATOM 731 C CA . CYS A 1 96 ? -7.896 7.569 -10.659 1.00 79.88 96 CYS A CA 1
ATOM 732 C C . CYS A 1 96 ? -8.102 9.080 -10.722 1.00 79.88 96 CYS A C 1
ATOM 734 O O . CYS A 1 96 ? -7.448 9.861 -10.019 1.00 79.88 96 CYS A O 1
ATOM 736 N N . LYS A 1 97 ? -9.059 9.490 -11.551 1.00 80.06 97 LYS A N 1
ATOM 737 C CA . LYS A 1 97 ? -9.487 10.889 -11.697 1.00 80.06 97 LYS A CA 1
ATOM 738 C C . LYS A 1 97 ? -10.536 11.322 -10.660 1.00 80.06 97 LYS A C 1
ATOM 740 O O . LYS A 1 97 ? -11.045 12.437 -10.726 1.00 80.06 97 LYS A O 1
ATOM 745 N N . ALA A 1 98 ? -10.868 10.468 -9.686 1.00 82.69 98 ALA A N 1
ATOM 746 C CA . ALA A 1 98 ? -11.922 10.754 -8.716 1.00 82.69 98 ALA A CA 1
ATOM 747 C C . ALA A 1 98 ? -11.575 11.940 -7.805 1.00 82.69 98 ALA A C 1
ATOM 749 O O . ALA A 1 98 ? -10.474 12.051 -7.258 1.00 82.69 98 ALA A O 1
ATOM 750 N N . THR A 1 99 ? -12.559 12.805 -7.580 1.00 82.44 99 THR A N 1
ATOM 751 C CA . THR A 1 99 ? -12.440 13.938 -6.662 1.00 82.44 99 THR A CA 1
ATOM 752 C C . THR A 1 99 ? -12.815 13.547 -5.233 1.00 82.44 99 THR A C 1
ATOM 754 O O . THR A 1 99 ? -13.436 12.515 -4.972 1.00 82.44 99 THR A O 1
ATOM 757 N N . ARG A 1 100 ? -12.518 14.424 -4.266 1.00 80.81 100 ARG A N 1
ATOM 758 C CA . ARG A 1 100 ? -12.948 14.223 -2.874 1.00 80.81 100 ARG A CA 1
ATOM 759 C C . ARG A 1 100 ? -14.474 14.197 -2.735 1.00 80.81 100 ARG A C 1
ATOM 761 O O . ARG A 1 100 ? -14.987 13.495 -1.871 1.00 80.81 100 ARG A O 1
ATOM 768 N N . SER A 1 101 ? -15.198 14.929 -3.588 1.00 83.38 101 SER A N 1
ATOM 769 C CA . SER A 1 101 ? -16.663 14.846 -3.649 1.00 83.38 101 SER A CA 1
ATOM 770 C C . SER A 1 101 ? -17.151 13.496 -4.168 1.00 83.38 101 SER A C 1
ATOM 772 O O . SER A 1 101 ? -18.125 12.980 -3.628 1.00 83.38 101 SER A O 1
ATOM 774 N N . ASP A 1 102 ? -16.468 12.900 -5.149 1.00 86.12 102 ASP A N 1
ATOM 775 C CA . ASP A 1 102 ? -16.847 11.581 -5.670 1.00 86.12 102 ASP A CA 1
ATOM 776 C C . ASP A 1 102 ? -16.657 10.491 -4.614 1.00 86.12 102 ASP A C 1
ATOM 778 O O . ASP A 1 102 ? -17.523 9.642 -4.440 1.00 86.12 102 ASP A O 1
ATOM 782 N N . ILE A 1 103 ? -15.566 10.554 -3.847 1.00 84.25 103 ILE A N 1
ATOM 783 C CA . ILE A 1 103 ? -15.275 9.590 -2.772 1.00 84.25 103 ILE A CA 1
ATOM 784 C C . ILE A 1 103 ? -16.305 9.671 -1.636 1.00 84.25 103 ILE A C 1
ATOM 786 O O . ILE A 1 103 ? -16.601 8.667 -0.994 1.00 84.25 103 ILE A O 1
ATOM 790 N N . ASN A 1 104 ? -16.890 10.848 -1.410 1.00 84.69 104 ASN A N 1
ATOM 791 C CA . ASN A 1 104 ? -17.948 11.043 -0.418 1.00 84.69 104 ASN A CA 1
ATOM 792 C C . ASN A 1 104 ? -19.357 10.720 -0.955 1.00 84.69 104 ASN A C 1
ATOM 794 O O . ASN A 1 104 ? -20.334 10.865 -0.220 1.00 84.69 104 ASN A O 1
ATOM 798 N N . SER A 1 105 ? -19.490 10.299 -2.217 1.00 89.31 105 SER A N 1
ATOM 799 C CA . SER A 1 105 ? -20.770 9.937 -2.826 1.00 89.31 105 SER A CA 1
ATOM 800 C C . SER A 1 105 ? -21.008 8.432 -2.741 1.00 89.31 105 SER A C 1
ATOM 802 O O . SER A 1 105 ? -20.284 7.644 -3.346 1.00 89.31 105 SER A O 1
ATOM 804 N N . ILE A 1 106 ? -22.074 8.027 -2.042 1.00 89.56 106 ILE A N 1
ATOM 805 C CA . ILE A 1 106 ? -22.459 6.612 -1.896 1.00 89.56 106 ILE A CA 1
ATOM 806 C C . ILE A 1 106 ? -22.646 5.957 -3.269 1.00 89.56 106 ILE A C 1
ATOM 808 O O . ILE A 1 106 ? -22.132 4.867 -3.502 1.00 89.56 106 ILE A O 1
ATOM 812 N N . THR A 1 107 ? -23.321 6.636 -4.199 1.00 91.38 107 THR A N 1
ATOM 813 C CA . THR A 1 107 ? -23.559 6.119 -5.552 1.00 91.38 107 THR A CA 1
ATOM 814 C C . THR A 1 107 ? -22.249 5.825 -6.275 1.00 91.38 107 THR A C 1
ATOM 816 O O . THR A 1 107 ? -22.094 4.755 -6.853 1.00 91.38 107 THR A O 1
ATOM 819 N N . LYS A 1 108 ? -21.273 6.738 -6.200 1.00 87.50 108 LYS A N 1
ATOM 820 C CA . LYS A 1 108 ? -19.955 6.540 -6.821 1.00 87.50 108 LYS A CA 1
ATOM 821 C C . LYS A 1 108 ? -19.176 5.413 -6.147 1.00 87.50 108 LYS A C 1
ATOM 823 O O . LYS A 1 108 ? -18.589 4.599 -6.846 1.00 87.50 108 LYS A O 1
ATOM 828 N N . VAL A 1 109 ? -19.223 5.319 -4.818 1.00 85.69 109 VAL A N 1
ATOM 829 C CA . VAL A 1 109 ? -18.584 4.224 -4.069 1.00 85.69 109 VAL A CA 1
ATOM 830 C C . VAL A 1 109 ? -19.146 2.864 -4.488 1.00 85.69 109 VAL A C 1
ATOM 832 O O . VAL A 1 109 ? -18.374 1.932 -4.693 1.00 85.69 109 VAL A O 1
ATOM 835 N N . VAL A 1 110 ? -20.466 2.754 -4.669 1.00 86.06 110 VAL A N 1
ATOM 836 C CA . VAL A 1 110 ? -21.122 1.517 -5.130 1.00 86.06 110 VAL A CA 1
ATOM 837 C C . VAL A 1 110 ? -20.748 1.180 -6.575 1.00 86.06 110 VAL A C 1
ATOM 839 O O . VAL A 1 110 ? -20.506 0.017 -6.881 1.00 86.06 110 VAL A O 1
ATOM 842 N N . CYS A 1 111 ? -20.664 2.179 -7.457 1.00 86.94 111 CYS A N 1
ATOM 843 C CA . CYS A 1 111 ? -20.231 1.978 -8.843 1.00 86.94 111 CYS A CA 1
ATOM 844 C C . CYS A 1 111 ? -18.732 1.654 -8.977 1.00 86.94 111 CYS A C 1
ATOM 846 O O . CYS A 1 111 ? -18.309 1.166 -10.023 1.00 86.94 111 CYS A O 1
ATOM 848 N N . GLY A 1 112 ? -17.938 1.911 -7.936 1.00 82.88 112 GLY A N 1
ATOM 849 C CA . GLY A 1 112 ? -16.491 1.752 -7.953 1.00 82.88 112 GLY A CA 1
ATOM 850 C C . GLY A 1 112 ? -15.759 2.909 -8.639 1.00 82.88 112 GLY A C 1
ATOM 851 O O . GLY A 1 112 ? -16.354 3.812 -9.229 1.00 82.88 112 GLY A O 1
ATOM 852 N N . PHE A 1 113 ? -14.429 2.874 -8.541 1.00 83.00 113 PHE A N 1
ATOM 853 C CA . PHE A 1 113 ? -13.539 3.865 -9.144 1.00 83.00 113 PHE A CA 1
ATOM 854 C C . PHE A 1 113 ? -12.611 3.170 -10.145 1.00 83.00 113 PHE A C 1
ATOM 856 O O . PHE A 1 113 ? -11.877 2.265 -9.737 1.00 83.00 113 PHE A O 1
ATOM 863 N N . PRO A 1 114 ? -12.629 3.557 -11.432 1.00 81.00 114 PRO A N 1
ATOM 864 C CA . PRO A 1 114 ? -11.708 2.999 -12.414 1.00 81.00 114 PRO A CA 1
ATOM 865 C C . PRO A 1 114 ? -10.274 3.471 -12.136 1.00 81.00 114 PRO A C 1
ATOM 867 O O . PRO A 1 114 ? -10.069 4.556 -11.599 1.00 81.00 114 PRO A O 1
ATOM 870 N N . LEU A 1 115 ? -9.279 2.659 -12.500 1.00 77.50 115 LEU A N 1
ATOM 871 C CA . LEU A 1 115 ? -7.865 3.049 -12.476 1.00 77.50 115 LEU A CA 1
ATOM 872 C C . LEU A 1 115 ? -7.523 3.727 -13.811 1.00 77.50 115 LEU A C 1
ATOM 874 O O . LEU A 1 115 ? -6.944 3.108 -14.696 1.00 77.50 115 LEU A O 1
ATOM 878 N N . ASP A 1 116 ? -7.992 4.960 -13.988 1.00 77.75 116 ASP A N 1
ATOM 879 C CA . ASP A 1 116 ? -8.061 5.669 -15.274 1.00 77.75 116 ASP A CA 1
ATOM 880 C C . ASP A 1 116 ? -7.130 6.888 -15.376 1.00 77.75 116 ASP A C 1
ATOM 882 O O . ASP A 1 116 ? -7.388 7.804 -16.158 1.00 77.75 116 ASP A O 1
ATOM 886 N N . CYS A 1 117 ? -6.073 6.935 -14.562 1.00 72.62 117 CYS A N 1
ATOM 887 C CA . CYS A 1 117 ? -5.106 8.028 -14.575 1.00 72.62 117 CYS A CA 1
ATOM 888 C C . CYS A 1 117 ? -3.788 7.581 -15.221 1.00 72.62 117 CYS A C 1
ATOM 890 O O . CYS A 1 117 ? -2.976 6.937 -14.559 1.00 72.62 117 CYS A O 1
ATOM 892 N N . SER A 1 118 ? -3.574 7.949 -16.487 1.00 72.88 118 SER A N 1
ATOM 893 C CA . SER A 1 118 ? -2.293 7.771 -17.189 1.00 72.88 118 SER A CA 1
ATOM 894 C C . SER A 1 118 ? -1.394 9.008 -17.068 1.00 72.88 118 SER A C 1
ATOM 896 O O . SER A 1 118 ? -1.848 10.094 -16.698 1.00 72.88 118 SER A O 1
ATOM 898 N N . ILE A 1 119 ? -0.111 8.877 -17.417 1.00 69.38 119 ILE A N 1
ATOM 899 C CA . ILE A 1 119 ? 0.801 10.032 -17.496 1.00 69.38 119 ILE A CA 1
ATOM 900 C C . ILE A 1 119 ? 0.413 10.998 -18.613 1.00 69.38 119 ILE A C 1
ATOM 902 O O . ILE A 1 119 ? 0.554 12.208 -18.443 1.00 69.38 119 ILE A O 1
ATOM 906 N N . GLU A 1 120 ? -0.121 10.504 -19.728 1.00 70.81 120 GLU A N 1
ATOM 907 C CA . GLU A 1 120 ? -0.595 11.382 -20.800 1.00 70.81 120 GLU A CA 1
ATOM 908 C C . GLU A 1 120 ? -1.797 12.220 -20.354 1.00 70.81 120 GLU A C 1
ATOM 910 O O . GLU A 1 120 ? -1.856 13.407 -20.667 1.00 70.81 120 GLU A O 1
ATOM 915 N N . ASP A 1 121 ? -2.684 11.668 -19.517 1.00 71.88 121 ASP A N 1
ATOM 916 C CA . ASP A 1 121 ? -3.751 12.455 -18.885 1.00 71.88 121 ASP A CA 1
ATOM 917 C C . ASP A 1 121 ? -3.191 13.577 -17.994 1.00 71.88 121 ASP A C 1
ATOM 919 O O . ASP A 1 121 ? -3.737 14.682 -17.960 1.00 71.88 121 ASP A O 1
ATOM 923 N N . ILE A 1 122 ? -2.100 13.305 -17.267 1.00 70.88 122 ILE A N 1
ATOM 924 C CA . ILE A 1 122 ? -1.433 14.288 -16.400 1.00 70.88 122 ILE A CA 1
ATOM 925 C C . ILE A 1 122 ? -0.795 15.389 -17.253 1.00 70.88 122 ILE A C 1
ATOM 927 O O . ILE A 1 122 ? -1.049 16.569 -17.007 1.00 70.88 122 ILE A O 1
ATOM 931 N N . LYS A 1 123 ? -0.025 15.020 -18.286 1.00 71.44 123 LYS A N 1
ATOM 932 C CA . LYS A 1 123 ? 0.604 15.969 -19.219 1.00 71.44 123 LYS A CA 1
ATOM 933 C C . LYS A 1 123 ? -0.433 16.847 -19.907 1.00 71.44 123 LYS A C 1
ATOM 935 O O . LYS A 1 123 ? -0.238 18.054 -19.995 1.00 71.44 123 LYS A O 1
ATOM 940 N N . GLU A 1 124 ? -1.536 16.263 -20.367 1.00 75.19 124 GLU A N 1
ATOM 941 C CA . GLU A 1 124 ? -2.610 17.007 -21.020 1.00 75.19 124 GLU A CA 1
ATOM 942 C C . GLU A 1 124 ? -3.284 17.991 -20.059 1.00 75.19 124 GLU A C 1
ATOM 944 O O . GLU A 1 124 ? -3.477 19.157 -20.398 1.00 75.19 124 GLU A O 1
ATOM 949 N N . THR A 1 125 ? -3.540 17.568 -18.819 1.00 72.00 125 THR A N 1
ATOM 950 C CA . THR A 1 125 ? -4.070 18.467 -17.787 1.00 72.00 125 THR A CA 1
ATOM 951 C C . THR A 1 125 ? -3.099 19.621 -17.505 1.00 72.00 125 THR A C 1
ATOM 953 O O . THR A 1 125 ? -3.528 20.766 -17.394 1.00 72.00 125 THR A O 1
ATOM 956 N N . ILE A 1 126 ? -1.787 19.361 -17.440 1.00 67.88 126 ILE A N 1
ATOM 957 C CA . ILE A 1 126 ? -0.768 20.412 -17.270 1.00 67.88 126 ILE A CA 1
ATOM 958 C C . ILE A 1 126 ? -0.781 21.379 -18.456 1.00 67.88 126 ILE A C 1
ATOM 960 O O . ILE A 1 126 ? -0.808 22.587 -18.239 1.00 67.88 126 ILE A O 1
ATOM 964 N N . ARG A 1 127 ? -0.806 20.881 -19.701 1.00 73.25 127 ARG A N 1
ATOM 965 C CA . ARG A 1 127 ? -0.867 21.736 -20.900 1.00 73.25 127 ARG A CA 1
ATOM 966 C C . ARG A 1 127 ? -2.062 22.679 -20.849 1.00 73.25 127 ARG A C 1
ATOM 968 O O . ARG A 1 127 ? -1.875 23.869 -21.078 1.00 73.25 127 ARG A O 1
ATOM 975 N N . GLN A 1 128 ? -3.240 22.164 -20.492 1.00 71.12 128 GLN A N 1
ATOM 976 C CA . GLN A 1 128 ? -4.467 22.956 -20.361 1.00 71.12 128 GLN A CA 1
ATOM 977 C C . GLN A 1 128 ? -4.354 24.028 -19.268 1.00 71.12 128 GLN A C 1
ATOM 979 O O . GLN A 1 128 ? -4.791 25.162 -19.454 1.00 71.12 128 GLN A O 1
ATOM 984 N N . LEU A 1 129 ? -3.728 23.701 -18.135 1.00 66.62 129 LEU A N 1
ATOM 985 C CA . LEU A 1 129 ? -3.520 24.656 -17.044 1.00 66.62 129 LEU A CA 1
ATOM 986 C C . LEU A 1 129 ? -2.524 25.762 -17.425 1.00 66.62 129 LEU A C 1
ATOM 988 O O . LEU A 1 129 ? -2.749 26.924 -17.090 1.00 66.62 129 LEU A O 1
ATOM 992 N N . THR A 1 130 ? -1.459 25.418 -18.150 1.00 66.06 130 THR A N 1
ATOM 993 C CA . THR A 1 130 ? -0.414 26.361 -18.571 1.00 66.06 130 THR A CA 1
ATOM 994 C C . THR A 1 130 ? -0.857 27.229 -19.756 1.00 66.06 130 THR A C 1
ATOM 996 O O . THR A 1 130 ? -0.509 28.408 -19.808 1.00 66.06 130 THR A O 1
ATOM 999 N N . SER A 1 131 ? -1.666 26.701 -20.687 1.00 62.16 131 SER A N 1
ATOM 1000 C CA . SER A 1 131 ? -2.213 27.468 -21.822 1.00 62.16 131 SER A CA 1
ATOM 1001 C C . SER A 1 131 ? -3.186 28.568 -21.396 1.00 62.16 131 SER A C 1
ATOM 1003 O O . SER A 1 131 ? -3.295 29.585 -22.075 1.00 62.16 131 SER A O 1
ATOM 1005 N N . ASP A 1 132 ? -3.842 28.396 -20.247 1.00 59.38 132 ASP A N 1
ATOM 1006 C CA . ASP A 1 132 ? -4.732 29.391 -19.637 1.00 59.38 132 ASP A CA 1
ATOM 1007 C C . ASP A 1 132 ? -3.976 30.557 -18.963 1.00 59.38 132 ASP A C 1
ATOM 1009 O O . ASP A 1 132 ? -4.603 31.435 -18.366 1.00 59.38 132 ASP A O 1
ATOM 1013 N N . GLY A 1 133 ? -2.636 30.565 -18.986 1.00 52.03 133 GLY A N 1
ATOM 1014 C CA . GLY A 1 133 ? -1.820 31.565 -18.287 1.00 52.03 133 GLY A CA 1
ATOM 1015 C C . GLY A 1 133 ? -1.887 31.456 -16.758 1.00 52.03 133 GLY A C 1
ATOM 1016 O O . GLY A 1 133 ? -1.489 32.386 -16.055 1.00 52.03 133 GLY A O 1
ATOM 1017 N N . LYS A 1 134 ? -2.409 30.345 -16.222 1.00 54.34 134 LYS A N 1
ATOM 1018 C CA . LYS A 1 134 ? -2.467 30.095 -14.780 1.00 54.34 134 LYS A CA 1
ATOM 1019 C C . LYS A 1 134 ? -1.133 29.506 -14.336 1.00 54.34 134 LYS A C 1
ATOM 1021 O O . LYS A 1 134 ? -0.719 28.458 -14.823 1.00 54.34 134 LYS A O 1
ATOM 1026 N N . GLU A 1 135 ? -0.470 30.153 -13.381 1.00 53.62 135 GLU A N 1
ATOM 1027 C CA . GLU A 1 135 ? 0.690 29.552 -12.720 1.00 53.62 135 GLU A CA 1
ATOM 1028 C C . GLU A 1 135 ? 0.284 28.241 -12.025 1.00 53.62 135 GLU A C 1
ATOM 1030 O O . GLU A 1 135 ? -0.825 28.110 -11.490 1.00 53.62 135 GLU A O 1
ATOM 1035 N N . LEU A 1 136 ? 1.197 27.265 -11.989 1.00 54.81 136 LEU A N 1
ATOM 1036 C CA . LEU A 1 136 ? 1.044 26.046 -11.195 1.00 54.81 136 LEU A CA 1
ATOM 1037 C C . LEU A 1 136 ? 1.058 26.408 -9.698 1.00 54.81 136 LEU A C 1
ATOM 1039 O O . LEU A 1 136 ? 2.080 26.352 -9.026 1.00 54.81 136 LEU A O 1
ATOM 1043 N N . MET A 1 137 ? -0.095 26.802 -9.157 1.00 50.47 137 MET A N 1
ATOM 1044 C CA . MET A 1 137 ? -0.224 27.189 -7.746 1.00 50.47 137 MET A CA 1
ATOM 1045 C C . MET A 1 137 ? -0.234 25.964 -6.811 1.00 50.47 137 MET A C 1
ATOM 1047 O O . MET A 1 137 ? -0.539 24.857 -7.246 1.00 50.47 137 MET A O 1
ATOM 1051 N N . SER A 1 138 ? 0.048 26.129 -5.516 1.00 47.53 138 SER A N 1
ATOM 1052 C CA . SER A 1 138 ? 0.242 25.003 -4.575 1.00 47.53 138 SER A CA 1
ATOM 1053 C C . SER A 1 138 ? -1.039 24.308 -4.072 1.00 47.53 138 SER A C 1
ATOM 1055 O O . SER A 1 138 ? -0.970 23.475 -3.167 1.00 47.53 138 SER A O 1
ATOM 1057 N N . TYR A 1 139 ? -2.218 24.638 -4.611 1.00 50.69 139 TYR A N 1
ATOM 1058 C CA . TYR A 1 139 ? -3.509 24.203 -4.067 1.00 50.69 139 TYR A CA 1
ATOM 1059 C C . TYR A 1 139 ? -4.386 23.423 -5.056 1.00 50.69 139 TYR A C 1
ATOM 1061 O O . TYR A 1 139 ? -4.453 23.711 -6.250 1.00 50.69 139 TYR A O 1
ATOM 1069 N N . ASN A 1 140 ? -5.079 22.415 -4.513 1.00 54.25 140 ASN A N 1
ATOM 1070 C CA . ASN A 1 140 ? -5.903 21.451 -5.240 1.00 54.25 140 ASN A CA 1
ATOM 1071 C C . ASN A 1 140 ? -7.281 22.046 -5.603 1.00 54.25 140 ASN A C 1
ATOM 1073 O O . ASN A 1 140 ? -8.096 22.289 -4.711 1.00 54.25 140 ASN A O 1
ATOM 1077 N N . THR A 1 141 ? -7.560 22.242 -6.897 1.00 60.62 141 THR A N 1
ATOM 1078 C CA . THR A 1 141 ? -8.905 22.553 -7.419 1.00 60.62 141 THR A CA 1
ATOM 1079 C C . THR A 1 141 ? -9.473 21.369 -8.205 1.00 60.62 141 THR A C 1
ATOM 1081 O O . THR A 1 141 ? -8.742 20.457 -8.599 1.00 60.62 141 THR A O 1
ATOM 1084 N N . LYS A 1 142 ? -10.793 21.370 -8.448 1.00 61.22 142 LYS A N 1
ATOM 1085 C CA . LYS A 1 142 ? -11.454 20.314 -9.234 1.00 61.22 142 LYS A CA 1
ATOM 1086 C C . LYS A 1 142 ? -10.888 20.204 -10.651 1.00 61.22 142 LYS A C 1
ATOM 1088 O O . LYS A 1 142 ? -10.769 19.084 -11.132 1.00 61.22 142 LYS A O 1
ATOM 1093 N N . GLU A 1 143 ? -10.499 21.316 -11.281 1.00 60.62 143 GLU A N 1
ATOM 1094 C CA . GLU A 1 143 ? -9.929 21.282 -12.636 1.00 60.62 143 GLU A CA 1
ATOM 1095 C C . GLU A 1 143 ? -8.536 20.636 -12.672 1.00 60.62 143 GLU A C 1
ATOM 1097 O O . GLU A 1 143 ? -8.135 20.098 -13.695 1.00 60.62 143 GLU A O 1
ATOM 1102 N N . ARG A 1 144 ? -7.803 20.637 -11.550 1.00 61.09 144 ARG A N 1
ATOM 1103 C CA . ARG A 1 144 ? -6.417 20.144 -11.491 1.00 61.09 144 ARG A CA 1
ATOM 1104 C C . ARG A 1 144 ? -6.297 18.658 -11.180 1.00 61.09 144 ARG A C 1
ATOM 1106 O O . ARG A 1 144 ? -5.193 18.130 -11.225 1.00 61.09 144 ARG A O 1
ATOM 1113 N N . CYS A 1 145 ? -7.381 17.985 -10.781 1.00 64.81 145 CYS A N 1
ATOM 1114 C CA . CYS A 1 145 ? -7.360 16.575 -10.360 1.00 64.81 145 CYS A CA 1
ATOM 1115 C C . CYS A 1 145 ? -6.227 16.234 -9.357 1.00 64.81 145 CYS A C 1
ATOM 1117 O O . CYS A 1 145 ? -5.700 15.114 -9.354 1.00 64.81 145 CYS A O 1
ATOM 1119 N N . GLY A 1 146 ? -5.850 17.205 -8.511 1.00 64.12 146 GLY A N 1
ATOM 1120 C CA . GLY A 1 146 ? -4.779 17.099 -7.519 1.00 64.12 146 GLY A CA 1
ATOM 1121 C C . GLY A 1 146 ? -3.339 17.276 -8.013 1.00 64.12 146 GLY A C 1
ATOM 1122 O O . GLY A 1 146 ? -2.439 17.020 -7.216 1.00 64.12 146 GLY A O 1
ATOM 1123 N N . ILE A 1 147 ? -3.130 17.717 -9.259 1.00 67.19 147 ILE A N 1
ATOM 1124 C CA . ILE A 1 147 ? -1.814 18.030 -9.839 1.00 67.19 147 ILE A CA 1
ATOM 1125 C C . ILE A 1 147 ? -1.263 19.320 -9.229 1.00 67.19 147 ILE A C 1
ATOM 1127 O O . ILE A 1 147 ? -1.851 20.398 -9.387 1.00 67.19 147 ILE A O 1
ATOM 1131 N N . THR A 1 148 ? -0.129 19.217 -8.540 1.00 64.94 148 THR A N 1
ATOM 1132 C CA . THR A 1 148 ? 0.510 20.351 -7.853 1.00 64.94 148 THR A CA 1
ATOM 1133 C C . THR A 1 148 ? 1.750 20.887 -8.570 1.00 64.94 148 THR A C 1
ATOM 1135 O O . THR A 1 148 ? 2.037 22.071 -8.412 1.00 64.94 148 THR A O 1
ATOM 1138 N N . HIS A 1 149 ? 2.435 20.069 -9.380 1.00 63.91 149 HIS A N 1
ATOM 1139 C CA . HIS A 1 149 ? 3.692 20.393 -10.079 1.00 63.91 149 HIS A CA 1
ATOM 1140 C C . HIS A 1 149 ? 3.753 19.736 -11.476 1.00 63.91 149 HIS A C 1
ATOM 1142 O O . HIS A 1 149 ? 2.778 19.111 -11.891 1.00 63.91 149 HIS A O 1
ATOM 1148 N N . GLU A 1 150 ? 4.851 19.941 -12.214 1.00 63.66 150 GLU A N 1
ATOM 1149 C CA . GLU A 1 150 ? 5.117 19.313 -13.519 1.00 63.66 150 GLU A CA 1
ATOM 1150 C C . GLU A 1 150 ? 5.824 17.956 -13.363 1.00 63.66 150 GLU A C 1
ATOM 1152 O O . GLU A 1 150 ? 6.739 17.828 -12.545 1.00 63.66 150 GLU A O 1
ATOM 1157 N N . SER A 1 151 ? 5.435 16.974 -14.187 1.00 63.25 151 SER A N 1
ATOM 1158 C CA . SER A 1 151 ? 5.839 15.578 -13.992 1.00 63.25 151 SER A CA 1
ATOM 1159 C C . SER A 1 151 ? 7.314 15.337 -14.204 1.00 63.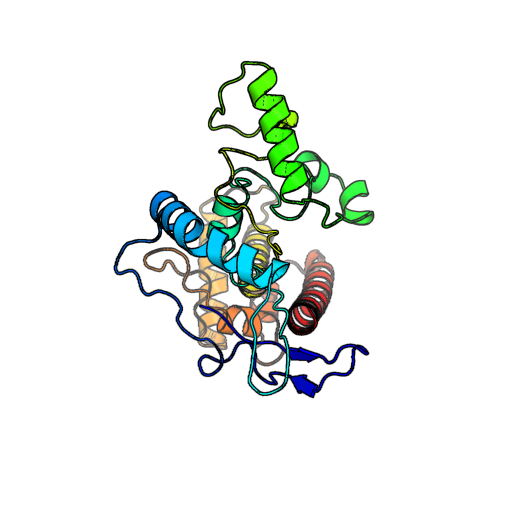25 151 SER A C 1
ATOM 1161 O O . SER A 1 151 ? 7.892 15.636 -15.247 1.00 63.25 151 SER A O 1
ATOM 1163 N N . ALA A 1 152 ? 7.898 14.692 -13.197 1.00 60.28 152 ALA A N 1
ATOM 1164 C CA . ALA A 1 152 ? 9.259 14.191 -13.214 1.00 60.28 152 ALA A CA 1
ATOM 1165 C C . ALA A 1 152 ? 9.463 13.012 -14.186 1.00 60.28 152 ALA A C 1
ATOM 1167 O O . ALA A 1 152 ? 10.607 12.709 -14.536 1.00 60.28 152 ALA A O 1
ATOM 1168 N N . SER A 1 153 ? 8.391 12.311 -14.585 1.00 60.50 153 SER A N 1
ATOM 1169 C CA . SER A 1 153 ? 8.488 11.019 -15.273 1.00 60.50 153 SER A CA 1
ATOM 1170 C C . SER A 1 153 ? 8.020 11.068 -16.726 1.00 60.50 153 SER A C 1
ATOM 1172 O O . SER A 1 153 ? 6.923 11.523 -17.042 1.00 60.50 153 SER A O 1
ATOM 1174 N N . GLY A 1 154 ? 8.839 10.500 -17.616 1.00 61.91 154 GLY A N 1
ATOM 1175 C CA . GLY A 1 154 ? 8.453 10.179 -18.992 1.00 61.91 154 GLY A CA 1
ATOM 1176 C C . GLY A 1 154 ? 7.889 8.764 -19.172 1.00 61.91 154 GLY A C 1
ATOM 1177 O O . GLY A 1 154 ? 7.462 8.436 -20.273 1.00 61.91 154 GLY A O 1
ATOM 1178 N N . ILE A 1 155 ? 7.897 7.929 -18.127 1.00 64.81 155 ILE A N 1
ATOM 1179 C CA . ILE A 1 155 ? 7.582 6.491 -18.194 1.00 64.81 155 ILE A CA 1
ATOM 1180 C C . ILE A 1 155 ? 6.280 6.221 -17.465 1.00 64.81 155 ILE A C 1
ATOM 1182 O O . ILE A 1 155 ? 6.157 6.671 -16.330 1.00 64.81 155 ILE A O 1
ATOM 1186 N N . ASP A 1 156 ? 5.374 5.446 -18.066 1.00 66.44 156 ASP A N 1
ATOM 1187 C CA . ASP A 1 156 ? 4.102 5.059 -17.453 1.00 66.44 156 ASP A CA 1
ATOM 1188 C C . ASP A 1 156 ? 4.305 4.348 -16.105 1.00 66.44 156 ASP A C 1
ATOM 1190 O O . ASP A 1 156 ? 5.076 3.391 -15.974 1.00 66.44 156 ASP A O 1
ATOM 1194 N N . ILE A 1 157 ? 3.629 4.854 -15.076 1.00 69.88 157 ILE A N 1
ATOM 1195 C CA . ILE A 1 157 ? 3.805 4.425 -13.690 1.00 69.88 157 ILE A CA 1
ATOM 1196 C C . ILE A 1 157 ? 2.592 3.620 -13.282 1.00 69.88 157 ILE A C 1
ATOM 1198 O O . ILE A 1 157 ? 1.471 4.121 -13.301 1.00 69.88 157 ILE A O 1
ATOM 1202 N N . PHE A 1 158 ? 2.821 2.402 -12.796 1.00 68.94 158 PHE A N 1
ATOM 1203 C CA . PHE A 1 158 ? 1.743 1.601 -12.237 1.00 68.94 158 PHE A CA 1
ATOM 1204 C C . PHE A 1 158 ? 1.513 1.968 -10.759 1.00 68.94 158 PHE A C 1
ATOM 1206 O O . PHE A 1 158 ? 2.367 1.675 -9.913 1.00 68.94 158 PHE A O 1
ATOM 1213 N N . PRO A 1 159 ? 0.364 2.566 -10.388 1.00 66.88 159 PRO A N 1
ATOM 1214 C CA . PRO A 1 159 ? 0.159 3.164 -9.068 1.00 66.88 159 PRO A CA 1
ATOM 1215 C C . PRO A 1 159 ? -0.270 2.139 -7.999 1.00 66.88 159 PRO A C 1
ATOM 1217 O O . PRO A 1 159 ? -1.115 2.425 -7.147 1.00 66.88 159 PRO A O 1
ATOM 1220 N N . ALA A 1 160 ? 0.301 0.931 -8.013 1.00 70.50 160 ALA A N 1
ATOM 1221 C CA . ALA A 1 160 ? 0.010 -0.103 -7.022 1.00 70.50 160 ALA A CA 1
ATOM 1222 C C . ALA A 1 160 ? 1.161 -0.286 -6.026 1.00 70.50 160 ALA A C 1
ATOM 1224 O O . ALA A 1 160 ? 2.193 -0.914 -6.304 1.00 70.50 160 ALA A O 1
ATOM 1225 N N . ALA A 1 161 ? 0.917 0.163 -4.794 1.00 79.06 161 ALA A N 1
ATOM 1226 C CA . ALA A 1 161 ? 1.803 -0.041 -3.652 1.00 79.06 161 ALA A CA 1
ATOM 1227 C C . ALA A 1 161 ? 1.136 -0.927 -2.576 1.00 79.06 161 ALA A C 1
ATOM 1229 O O . ALA A 1 161 ? 0.710 -0.405 -1.541 1.00 79.06 161 ALA A O 1
ATOM 1230 N N . PRO A 1 162 ? 1.066 -2.270 -2.760 1.00 79.44 162 PRO A N 1
ATOM 1231 C CA . PRO A 1 162 ? 0.348 -3.165 -1.847 1.00 79.44 162 PRO A CA 1
ATOM 1232 C C . PRO A 1 162 ? 0.762 -3.021 -0.382 1.00 79.44 162 PRO A C 1
ATOM 1234 O O . PRO A 1 162 ? -0.087 -3.043 0.506 1.00 79.44 162 PRO A O 1
ATOM 1237 N N . LEU A 1 163 ? 2.060 -2.827 -0.112 1.00 83.44 163 LEU A N 1
ATOM 1238 C CA . LEU A 1 163 ? 2.562 -2.606 1.246 1.00 83.44 163 LEU A CA 1
ATOM 1239 C C . LEU A 1 163 ? 1.896 -1.390 1.903 1.00 83.44 163 LEU A C 1
ATOM 1241 O O . LEU A 1 163 ? 1.413 -1.489 3.030 1.00 83.44 163 LEU A O 1
ATOM 1245 N N . HIS A 1 164 ? 1.832 -0.259 1.201 1.00 83.19 164 HIS A N 1
ATOM 1246 C CA . HIS A 1 164 ? 1.172 0.930 1.725 1.00 83.19 164 HIS A CA 1
ATOM 1247 C C . HIS A 1 164 ? -0.339 0.768 1.798 1.00 83.19 164 HIS A C 1
ATOM 1249 O O . HIS A 1 164 ? -0.926 1.269 2.751 1.00 83.19 164 HIS A O 1
ATOM 1255 N N . SER A 1 165 ? -0.968 0.028 0.881 1.00 84.56 165 SER A N 1
ATOM 1256 C CA . SER A 1 165 ? -2.388 -0.317 1.003 1.00 84.56 165 SER A CA 1
ATOM 1257 C C . SER A 1 165 ? -2.662 -1.047 2.322 1.00 84.56 165 SER A C 1
ATOM 1259 O O . SER A 1 165 ? -3.549 -0.642 3.067 1.00 84.56 165 SER A O 1
ATOM 1261 N N . TYR A 1 166 ? -1.846 -2.046 2.681 1.00 88.38 166 TYR A N 1
ATOM 1262 C CA . TYR A 1 166 ? -1.939 -2.722 3.980 1.00 88.38 166 TYR A CA 1
ATOM 1263 C C . TYR A 1 166 ? -1.808 -1.744 5.153 1.00 88.38 166 TYR A C 1
ATOM 1265 O O . TYR A 1 166 ? -2.661 -1.733 6.038 1.00 88.38 166 TYR A O 1
ATOM 1273 N N . LEU A 1 167 ? -0.754 -0.924 5.159 1.00 89.06 167 LEU A N 1
ATOM 1274 C CA . LEU A 1 167 ? -0.478 0.016 6.249 1.00 89.06 167 LEU A CA 1
ATOM 1275 C C . LEU A 1 167 ? -1.610 1.036 6.424 1.00 89.06 167 LEU A C 1
ATOM 1277 O O . LEU A 1 167 ? -2.151 1.177 7.517 1.00 89.06 167 LEU A O 1
ATOM 1281 N N . ARG A 1 168 ? -2.027 1.685 5.331 1.00 87.75 168 ARG A N 1
ATOM 1282 C CA . ARG A 1 168 ? -3.075 2.713 5.343 1.00 87.75 168 ARG A CA 1
ATOM 1283 C C . ARG A 1 168 ? -4.425 2.159 5.771 1.00 87.75 168 ARG A C 1
ATOM 1285 O O . ARG A 1 168 ? -5.148 2.843 6.489 1.00 87.75 168 ARG A O 1
ATOM 1292 N N . ILE A 1 169 ? -4.766 0.935 5.368 1.00 90.50 169 ILE A N 1
ATOM 1293 C CA . ILE A 1 169 ? -6.033 0.322 5.775 1.00 90.50 169 ILE A CA 1
ATOM 1294 C C . ILE A 1 169 ? -5.994 -0.065 7.259 1.00 90.50 169 ILE A C 1
ATOM 1296 O O . ILE A 1 169 ? -6.991 0.133 7.949 1.00 90.50 169 ILE A O 1
ATOM 1300 N N . VAL A 1 170 ? -4.868 -0.567 7.785 1.00 92.38 170 VAL A N 1
ATOM 1301 C CA . VAL A 1 170 ? -4.739 -0.805 9.236 1.00 92.38 170 VAL A CA 1
ATOM 1302 C C . VAL A 1 170 ? -4.883 0.497 10.015 1.00 92.38 170 VAL A C 1
ATOM 1304 O O . VAL A 1 170 ? -5.684 0.550 10.947 1.00 92.38 170 VAL A O 1
ATOM 1307 N N . ASP A 1 171 ? -4.174 1.551 9.606 1.00 91.25 171 ASP A N 1
ATOM 1308 C CA . ASP A 1 171 ? -4.282 2.867 10.237 1.00 91.25 171 ASP A CA 1
ATOM 1309 C C . ASP A 1 171 ? -5.726 3.383 10.189 1.00 91.25 171 ASP A C 1
ATOM 1311 O O . ASP A 1 171 ? -6.230 3.911 11.180 1.00 91.25 171 ASP A O 1
ATOM 1315 N N . TRP A 1 172 ? -6.421 3.202 9.062 1.00 92.19 172 TRP A N 1
ATOM 1316 C CA . TRP A 1 172 ? -7.824 3.583 8.909 1.00 92.19 172 TRP A CA 1
ATOM 1317 C C . TRP A 1 172 ? -8.750 2.789 9.839 1.00 92.19 172 TRP A C 1
ATOM 1319 O O . TRP A 1 172 ? -9.556 3.398 10.542 1.00 92.19 172 TRP A O 1
ATOM 1329 N N . PHE A 1 173 ? -8.608 1.460 9.910 1.00 94.31 173 PHE A N 1
ATOM 1330 C CA . PHE A 1 173 ? -9.399 0.619 10.814 1.00 94.31 173 PHE A CA 1
ATOM 1331 C C . PHE A 1 173 ? -9.206 1.012 12.270 1.00 94.31 173 PHE A C 1
ATOM 1333 O O . PHE A 1 173 ? -10.182 1.168 12.998 1.00 94.31 173 PHE A O 1
ATOM 1340 N N . LEU A 1 174 ? -7.954 1.167 12.693 1.00 94.50 174 LEU A N 1
ATOM 1341 C CA . LEU A 1 174 ? -7.621 1.559 14.053 1.00 94.50 174 LEU A CA 1
ATOM 1342 C C . LEU A 1 174 ? -8.234 2.924 14.382 1.00 94.50 174 LEU A C 1
ATOM 1344 O O . LEU A 1 174 ? -8.963 3.050 15.363 1.00 94.50 174 LEU A O 1
ATOM 1348 N N . ASN A 1 175 ? -8.062 3.910 13.500 1.00 93.19 175 ASN A N 1
ATOM 1349 C CA . ASN A 1 175 ? -8.671 5.229 13.652 1.00 93.19 175 ASN A CA 1
ATOM 1350 C C . ASN A 1 175 ? -10.202 5.186 13.739 1.00 93.19 175 ASN A C 1
ATOM 1352 O O . ASN A 1 175 ? -10.791 5.924 14.536 1.00 93.19 175 ASN A O 1
ATOM 1356 N N . LEU A 1 176 ? -10.843 4.346 12.929 1.00 94.38 176 LEU A N 1
ATOM 1357 C CA . LEU A 1 176 ? -12.287 4.152 12.954 1.00 94.38 176 LEU A CA 1
ATOM 1358 C C . LEU A 1 176 ? -12.733 3.530 14.284 1.00 94.38 176 LEU A C 1
ATOM 1360 O O . LEU A 1 176 ? -13.656 4.034 14.919 1.00 94.38 176 LEU A O 1
ATOM 1364 N N . ILE A 1 177 ? -12.033 2.493 14.747 1.00 95.44 177 ILE A N 1
ATOM 1365 C CA . ILE A 1 177 ? -12.304 1.807 16.015 1.00 95.44 177 ILE A CA 1
ATOM 1366 C C . ILE A 1 177 ? -12.181 2.768 17.199 1.00 95.44 177 ILE A C 1
ATOM 1368 O O . ILE A 1 177 ? -13.099 2.826 18.014 1.00 95.44 177 ILE A O 1
ATOM 1372 N N . TYR A 1 178 ? -11.105 3.559 17.277 1.00 95.56 178 TYR A N 1
ATOM 1373 C CA . TYR A 1 178 ? -10.903 4.511 18.378 1.00 95.56 178 TYR A CA 1
ATOM 1374 C C . TYR A 1 178 ? -12.048 5.522 18.464 1.00 95.56 178 TYR A C 1
ATOM 1376 O O . TYR A 1 178 ? -12.522 5.842 19.550 1.00 95.56 178 TYR A O 1
ATOM 1384 N N . ARG A 1 179 ? -12.522 6.002 17.309 1.00 95.06 179 ARG A N 1
ATOM 1385 C CA . ARG A 1 179 ? -13.607 6.987 17.224 1.00 95.06 179 ARG A CA 1
ATOM 1386 C C . ARG A 1 179 ? -14.949 6.393 17.601 1.00 95.06 179 ARG A C 1
ATOM 1388 O O . ARG A 1 179 ? -15.664 7.000 18.391 1.00 95.06 179 ARG A O 1
ATOM 1395 N N . ILE A 1 180 ? -15.274 5.208 17.086 1.00 95.06 180 ILE A N 1
ATOM 1396 C CA . ILE A 1 180 ? -16.527 4.539 17.440 1.00 95.06 180 ILE A CA 1
ATOM 1397 C C . ILE A 1 180 ? -16.539 4.203 18.938 1.00 95.06 180 ILE A C 1
ATOM 1399 O O . ILE A 1 180 ? -17.549 4.440 19.598 1.00 95.06 180 ILE A O 1
ATOM 1403 N N . ALA A 1 181 ? -15.421 3.723 19.490 1.00 94.88 181 ALA A N 1
ATOM 1404 C CA . ALA A 1 181 ? -15.283 3.469 20.925 1.00 94.88 181 ALA A CA 1
ATOM 1405 C C . ALA A 1 181 ? -15.448 4.755 21.760 1.00 94.88 181 ALA A C 1
ATOM 1407 O O . ALA A 1 181 ? -16.109 4.744 22.794 1.00 94.88 181 ALA A O 1
ATOM 1408 N N . ALA A 1 182 ? -14.939 5.887 21.264 1.00 94.81 182 ALA A N 1
ATOM 1409 C CA . ALA A 1 182 ? -15.128 7.212 21.857 1.00 94.81 182 ALA A CA 1
ATOM 1410 C C . ALA A 1 182 ? -16.518 7.838 21.605 1.00 94.81 182 ALA A C 1
ATOM 1412 O O . ALA A 1 182 ? -16.765 8.968 22.028 1.00 94.81 182 ALA A O 1
ATOM 1413 N N . GLY A 1 183 ? -17.420 7.168 20.876 1.00 93.81 183 GLY A N 1
ATOM 1414 C CA . GLY A 1 183 ? -18.728 7.719 20.505 1.00 93.81 183 GLY A CA 1
ATOM 1415 C C . GLY A 1 183 ? -18.651 8.934 19.568 1.00 93.81 183 GLY A C 1
ATOM 1416 O O . GLY A 1 183 ? -19.541 9.784 19.574 1.00 93.81 183 GLY A O 1
ATOM 1417 N N . LYS A 1 184 ? -17.579 9.056 18.775 1.00 92.31 184 LYS A N 1
ATOM 1418 C CA . LYS A 1 184 ? -17.334 10.182 17.863 1.00 92.31 184 LYS A CA 1
ATOM 1419 C C . LYS A 1 184 ? -17.641 9.792 16.421 1.00 92.31 184 LYS A C 1
ATOM 1421 O O . LYS A 1 184 ? -17.111 8.818 15.900 1.00 92.31 184 LYS A O 1
ATOM 1426 N N . SER A 1 185 ? -18.449 10.611 15.752 1.00 84.75 185 SER A N 1
ATOM 1427 C CA . SER A 1 185 ? -18.770 10.472 14.323 1.00 84.75 185 SER A CA 1
ATOM 1428 C C . SER A 1 185 ? -17.942 11.391 13.419 1.00 84.75 185 SER A C 1
ATOM 1430 O O . SER A 1 185 ? -17.863 11.170 12.213 1.00 84.75 185 SER A O 1
ATOM 1432 N N . LYS A 1 186 ? -17.309 12.426 13.985 1.00 85.62 186 LYS A N 1
ATOM 1433 C CA . LYS A 1 186 ? -16.463 13.373 13.248 1.00 85.62 186 LYS A CA 1
ATOM 1434 C C . LYS A 1 186 ? -15.007 12.919 13.239 1.00 85.62 186 LYS A C 1
ATOM 1436 O O . LYS A 1 186 ? -14.508 12.349 14.208 1.00 85.62 186 LYS A O 1
ATOM 1441 N N . TRP A 1 187 ? -14.299 13.240 12.158 1.00 83.25 187 TRP A N 1
ATOM 1442 C CA . TRP A 1 187 ? -12.879 12.922 11.986 1.00 83.25 187 TRP A CA 1
ATOM 1443 C C . TRP A 1 187 ? -11.957 13.925 12.705 1.00 83.25 187 TRP A C 1
ATOM 1445 O O . TRP A 1 187 ? -11.025 14.466 12.123 1.00 83.25 187 TRP A O 1
ATOM 1455 N N . THR A 1 188 ? -12.238 14.189 13.981 1.00 85.19 188 THR A N 1
ATOM 1456 C CA . THR A 1 188 ? -11.467 15.080 14.861 1.00 85.19 188 THR A CA 1
ATOM 1457 C C . THR A 1 188 ? -10.741 14.261 15.922 1.00 85.19 188 THR A C 1
ATOM 1459 O O . THR A 1 188 ? -11.285 13.269 16.405 1.00 85.19 188 THR A O 1
ATOM 1462 N N . GLU A 1 189 ? -9.523 14.658 16.287 1.00 84.25 189 GLU A N 1
ATOM 1463 C CA . GLU A 1 189 ? -8.748 13.997 17.341 1.00 84.25 189 GLU A CA 1
ATOM 1464 C C . GLU A 1 189 ? -8.842 14.809 18.637 1.00 84.25 189 GLU A C 1
ATOM 1466 O O . GLU A 1 189 ? -8.160 15.818 18.802 1.00 84.25 189 GLU A O 1
ATOM 1471 N N . ASP A 1 190 ? -9.722 14.377 19.539 1.00 91.44 190 ASP A N 1
ATOM 1472 C CA . ASP A 1 190 ? -9.846 14.929 20.888 1.00 91.44 190 ASP A CA 1
ATOM 1473 C C . ASP A 1 190 ? -9.197 14.003 21.930 1.00 91.44 190 ASP A C 1
ATOM 1475 O O . ASP A 1 190 ? -8.714 12.913 21.608 1.00 91.44 190 ASP A O 1
ATOM 1479 N N . GLN A 1 191 ? -9.163 14.448 23.189 1.00 93.62 191 GLN A N 1
ATOM 1480 C CA . GLN A 1 191 ? -8.536 13.687 24.270 1.00 93.62 191 GLN A CA 1
ATOM 1481 C C . GLN A 1 191 ? -9.154 12.290 24.426 1.00 93.62 191 GLN A C 1
ATOM 1483 O O . GLN A 1 191 ? -8.426 11.319 24.586 1.00 93.62 191 GLN A O 1
ATOM 1488 N N . MET A 1 192 ? -10.474 12.162 24.275 1.00 93.50 192 MET A N 1
ATOM 1489 C CA . MET A 1 192 ? -11.162 10.881 24.427 1.00 93.50 192 MET A CA 1
ATOM 1490 C C . MET A 1 192 ? -10.749 9.884 23.336 1.00 93.50 192 MET A C 1
ATOM 1492 O O . MET A 1 192 ? -10.502 8.715 23.627 1.00 93.50 192 MET A O 1
ATOM 1496 N N . VAL A 1 193 ? -10.610 10.334 22.084 1.00 94.88 193 VAL A N 1
ATOM 1497 C CA . VAL A 1 193 ? -10.084 9.489 20.995 1.00 94.88 193 VAL A CA 1
ATOM 1498 C C . VAL A 1 193 ? -8.642 9.054 21.284 1.00 94.88 193 VAL A C 1
ATOM 1500 O O . VAL A 1 193 ? -8.298 7.896 21.037 1.00 94.88 193 VAL A O 1
ATOM 1503 N N . ARG A 1 194 ? -7.805 9.943 21.838 1.00 93.50 194 ARG A N 1
ATOM 1504 C CA . ARG A 1 194 ? -6.420 9.617 22.231 1.00 93.50 194 ARG A CA 1
ATOM 1505 C C . ARG A 1 194 ? -6.366 8.594 23.366 1.00 93.50 194 ARG A C 1
ATOM 1507 O O . ARG A 1 194 ? -5.546 7.678 23.313 1.00 93.50 194 ARG A O 1
ATOM 1514 N N . ASP A 1 195 ? -7.264 8.701 24.338 1.00 94.88 195 ASP A N 1
ATOM 1515 C CA . ASP A 1 195 ? -7.354 7.754 25.449 1.00 94.88 195 ASP A CA 1
ATOM 1516 C C . ASP A 1 195 ? -7.739 6.356 24.937 1.00 94.88 195 ASP A C 1
ATOM 1518 O O . ASP A 1 195 ? -7.072 5.367 25.252 1.00 94.88 195 ASP A O 1
ATOM 1522 N N . TYR A 1 196 ? -8.744 6.264 24.055 1.00 95.81 196 TYR A N 1
ATOM 1523 C CA . TYR A 1 196 ? -9.130 4.994 23.427 1.00 95.81 196 TYR A CA 1
ATOM 1524 C C . TYR A 1 196 ? -8.042 4.418 22.521 1.00 95.81 196 TYR A C 1
ATOM 1526 O O . TYR A 1 196 ? -7.833 3.205 22.527 1.00 95.81 196 TYR A O 1
ATOM 1534 N N . ARG A 1 197 ? -7.307 5.262 21.789 1.00 94.88 197 ARG A N 1
ATOM 1535 C CA . ARG A 1 197 ? -6.115 4.844 21.039 1.00 94.88 197 ARG A CA 1
ATOM 1536 C C . ARG A 1 197 ? -5.102 4.168 21.964 1.00 94.88 197 ARG A C 1
ATOM 1538 O O . ARG A 1 197 ? -4.669 3.052 21.683 1.00 94.88 197 ARG A O 1
ATOM 1545 N N . GLY A 1 198 ? -4.772 4.801 23.091 1.00 94.31 198 GLY A N 1
ATOM 1546 C CA . GLY A 1 198 ? -3.869 4.239 24.097 1.00 94.31 198 GLY A CA 1
ATOM 1547 C C . GLY A 1 198 ? -4.360 2.897 24.650 1.00 94.31 198 GLY A C 1
ATOM 1548 O O . GLY A 1 198 ? -3.596 1.932 24.686 1.00 94.31 198 GLY A O 1
ATOM 1549 N N . LEU A 1 199 ? -5.643 2.809 25.016 1.00 96.00 199 LEU A N 1
ATOM 1550 C CA . LEU A 1 199 ? -6.260 1.589 25.548 1.00 96.00 199 LEU A CA 1
ATOM 1551 C C . LEU A 1 199 ? -6.238 0.431 24.545 1.00 96.00 199 LEU A C 1
ATOM 1553 O O . LEU A 1 199 ? -5.822 -0.677 24.892 1.00 96.00 199 LEU A O 1
ATOM 1557 N N . VAL A 1 200 ? -6.655 0.680 23.302 1.00 96.06 200 VAL A N 1
ATOM 1558 C CA . VAL A 1 200 ? -6.694 -0.345 22.254 1.00 96.06 200 VAL A CA 1
ATOM 1559 C C . VAL A 1 200 ? -5.281 -0.818 21.918 1.00 96.06 200 VAL A C 1
ATOM 1561 O O . VAL A 1 200 ? -5.032 -2.025 21.918 1.00 96.06 200 VAL A O 1
ATOM 1564 N N . CYS A 1 201 ? -4.333 0.099 21.694 1.00 94.38 201 CYS A N 1
ATOM 1565 C CA . CYS A 1 201 ? -2.947 -0.265 21.390 1.00 94.38 201 CYS A CA 1
ATOM 1566 C C . CYS A 1 201 ? -2.298 -1.051 22.530 1.00 94.38 201 CYS A C 1
ATOM 1568 O O . CYS A 1 201 ? -1.673 -2.084 22.279 1.00 94.38 201 CYS A O 1
ATOM 1570 N N . LYS A 1 202 ? -2.491 -0.610 23.780 1.00 95.75 202 LYS A N 1
ATOM 1571 C CA . LYS A 1 202 ? -2.009 -1.322 24.968 1.00 95.75 202 LYS A CA 1
ATOM 1572 C C . LYS A 1 202 ? -2.574 -2.738 25.018 1.00 95.75 202 LYS A C 1
ATOM 1574 O O . LYS A 1 202 ? -1.816 -3.690 25.183 1.00 95.75 202 LYS A O 1
ATOM 1579 N N . ARG A 1 203 ? -3.881 -2.901 24.795 1.00 96.50 203 ARG A N 1
ATOM 1580 C CA . ARG A 1 203 ? -4.528 -4.216 24.854 1.00 96.50 203 ARG A CA 1
ATOM 1581 C C . ARG A 1 203 ? -4.060 -5.161 23.750 1.00 96.50 203 ARG A C 1
ATOM 1583 O O . ARG A 1 203 ? -3.867 -6.350 24.000 1.00 96.50 203 ARG A O 1
ATOM 1590 N N . ILE A 1 204 ? -3.857 -4.651 22.535 1.00 95.31 204 ILE A N 1
ATOM 1591 C CA . ILE A 1 204 ? -3.272 -5.443 21.446 1.00 95.31 204 ILE A CA 1
ATOM 1592 C C . ILE A 1 204 ? -1.850 -5.864 21.818 1.00 95.31 204 ILE A C 1
ATOM 1594 O O . ILE A 1 204 ? -1.499 -7.029 21.627 1.00 95.31 204 ILE A O 1
ATOM 1598 N N . HIS A 1 205 ? -1.045 -4.955 22.368 1.00 94.75 205 HIS A N 1
ATOM 1599 C CA . HIS A 1 205 ? 0.324 -5.255 22.771 1.00 94.75 205 HIS A CA 1
ATOM 1600 C C . HIS A 1 205 ? 0.382 -6.337 23.856 1.00 94.75 205 HIS A C 1
ATOM 1602 O O . HIS A 1 205 ? 1.059 -7.340 23.652 1.00 94.75 205 HIS A O 1
ATOM 1608 N N . GLU A 1 206 ? -0.394 -6.205 24.933 1.00 96.12 206 GLU A N 1
ATOM 1609 C CA . GLU A 1 206 ? -0.467 -7.193 26.023 1.00 96.12 206 GLU A CA 1
ATOM 1610 C C . GLU A 1 206 ? -0.777 -8.612 25.524 1.00 96.12 206 GLU A C 1
ATOM 1612 O O . GLU A 1 206 ? -0.201 -9.584 26.002 1.00 96.12 206 GLU A O 1
ATOM 1617 N N . LEU A 1 207 ? -1.686 -8.739 24.553 1.00 94.50 207 LEU A N 1
ATOM 1618 C CA . LEU A 1 207 ? -2.179 -10.040 24.096 1.00 94.50 207 LEU A CA 1
ATOM 1619 C C . LEU A 1 207 ? -1.423 -10.610 22.893 1.00 94.50 207 LEU A C 1
ATOM 1621 O O . LEU A 1 207 ? -1.553 -11.794 22.590 1.00 94.50 207 LEU A O 1
ATOM 1625 N N . THR A 1 208 ? -0.683 -9.783 22.153 1.00 93.62 208 THR A N 1
ATOM 1626 C CA . THR A 1 208 ? -0.064 -10.202 20.882 1.00 93.62 208 THR A CA 1
ATOM 1627 C C . THR A 1 208 ? 1.419 -9.879 20.777 1.00 93.62 208 THR A C 1
ATOM 1629 O O . THR A 1 208 ? 2.064 -10.344 19.831 1.00 93.62 208 THR A O 1
ATOM 1632 N N . ASN A 1 209 ? 1.963 -9.114 21.723 1.00 92.56 209 ASN A N 1
ATOM 1633 C CA . ASN A 1 209 ? 3.309 -8.552 21.701 1.00 92.56 209 ASN A CA 1
ATOM 1634 C C . ASN A 1 209 ? 3.601 -7.736 20.423 1.00 92.56 209 ASN A C 1
ATOM 1636 O O . ASN A 1 209 ? 4.693 -7.794 19.863 1.00 92.56 209 ASN A O 1
ATOM 1640 N N . LEU A 1 210 ? 2.595 -7.022 19.899 1.00 91.25 210 LEU A N 1
ATOM 1641 C CA . LEU A 1 210 ? 2.721 -6.148 18.727 1.00 91.25 210 LEU A CA 1
ATOM 1642 C C . LEU A 1 210 ? 2.413 -4.699 19.104 1.00 91.25 210 LEU A C 1
ATOM 1644 O O . LEU A 1 210 ? 1.419 -4.430 19.772 1.00 91.25 210 LEU A O 1
ATOM 1648 N N . LEU A 1 211 ? 3.255 -3.771 18.652 1.00 90.56 211 LEU A N 1
ATOM 1649 C CA . LEU A 1 211 ? 3.173 -2.346 18.980 1.00 90.56 211 LEU A CA 1
ATOM 1650 C C . LEU A 1 211 ? 2.557 -1.548 17.834 1.00 90.56 211 LEU A C 1
ATOM 1652 O O . LEU A 1 211 ? 3.280 -1.031 16.986 1.00 90.56 211 LEU A O 1
ATOM 1656 N N . PHE A 1 212 ? 1.231 -1.454 17.793 1.00 89.12 212 PHE A N 1
ATOM 1657 C CA . PHE A 1 212 ? 0.542 -0.658 16.777 1.00 89.12 212 PHE A CA 1
ATOM 1658 C C . PHE A 1 212 ? 0.547 0.834 17.113 1.00 89.12 212 PHE A C 1
ATOM 1660 O O . PHE A 1 212 ? 0.378 1.218 18.273 1.00 89.12 212 PHE A O 1
ATOM 1667 N N . ASP A 1 213 ? 0.683 1.652 16.065 1.00 85.19 213 ASP A N 1
ATOM 1668 C CA . ASP A 1 213 ? 0.379 3.086 16.089 1.00 85.19 213 ASP A CA 1
ATOM 1669 C C . ASP A 1 213 ? 1.141 3.884 17.172 1.00 85.19 213 ASP A C 1
ATOM 1671 O O . ASP A 1 213 ? 0.626 4.849 17.745 1.00 85.19 213 ASP A O 1
ATOM 1675 N N . GLN A 1 214 ? 2.381 3.468 17.458 1.00 81.50 214 GLN A N 1
ATOM 1676 C CA . GLN A 1 214 ? 3.319 4.217 18.295 1.00 81.50 214 GLN A CA 1
ATOM 1677 C C . GLN A 1 214 ? 4.129 5.186 17.429 1.00 81.50 214 GLN A C 1
ATOM 1679 O O . GLN A 1 214 ? 4.469 4.830 16.297 1.00 81.50 214 GLN A O 1
ATOM 1684 N N . PRO A 1 215 ? 4.462 6.386 17.930 1.00 71.25 215 PRO A N 1
ATOM 1685 C CA . PRO A 1 215 ? 5.342 7.302 17.218 1.00 71.25 215 PRO A CA 1
ATOM 1686 C C . PRO A 1 215 ? 6.733 6.674 17.037 1.00 71.25 215 PRO A C 1
ATOM 1688 O O . PRO A 1 215 ? 7.372 6.246 17.995 1.00 71.25 215 PRO A O 1
ATOM 1691 N N . GLY A 1 216 ? 7.191 6.613 15.789 1.00 63.22 216 GLY A N 1
ATOM 1692 C CA . GLY A 1 216 ? 8.573 6.351 15.394 1.00 63.22 216 GLY A CA 1
ATOM 1693 C C . GLY A 1 216 ? 9.206 7.617 14.808 1.00 63.22 216 GLY A C 1
ATOM 1694 O O . GLY A 1 216 ? 8.518 8.609 14.583 1.00 63.22 216 GLY A O 1
ATOM 1695 N N . GLY A 1 217 ? 10.515 7.597 14.534 1.00 57.00 217 GLY A N 1
ATOM 1696 C CA . GLY A 1 217 ? 11.270 8.800 14.141 1.00 57.00 217 GLY A CA 1
ATOM 1697 C C . GLY A 1 217 ? 10.671 9.615 12.980 1.00 57.00 217 GLY A C 1
ATOM 1698 O O . GLY A 1 217 ? 10.701 10.839 13.030 1.00 57.00 217 GLY A O 1
ATOM 1699 N N . SER A 1 218 ? 10.094 8.966 11.960 1.00 51.97 218 SER A N 1
ATOM 1700 C CA . SER A 1 218 ? 9.492 9.630 10.786 1.00 51.97 218 SER A CA 1
ATOM 1701 C C . SER A 1 218 ? 8.050 9.194 10.471 1.00 51.97 218 SER A C 1
ATOM 1703 O O . SER A 1 218 ? 7.548 9.466 9.381 1.00 51.97 218 SER A O 1
ATOM 1705 N N . GLY A 1 219 ? 7.365 8.517 11.400 1.00 61.31 219 GLY A N 1
ATOM 1706 C CA . GLY A 1 219 ? 6.039 7.934 11.159 1.00 61.31 219 GLY A CA 1
ATOM 1707 C C . GLY A 1 219 ? 5.520 7.125 12.344 1.00 61.31 219 GLY A C 1
ATOM 1708 O O . GLY A 1 219 ? 5.847 7.430 13.486 1.00 61.31 219 GLY A O 1
ATOM 1709 N N . ASN A 1 220 ? 4.716 6.089 12.090 1.00 66.38 220 ASN A N 1
ATOM 1710 C CA . ASN A 1 220 ? 4.326 5.128 13.123 1.00 66.38 220 ASN A CA 1
ATOM 1711 C C . ASN A 1 220 ? 5.170 3.841 13.048 1.00 66.38 220 ASN A C 1
ATOM 1713 O O . ASN A 1 220 ? 5.811 3.550 12.041 1.00 66.38 220 ASN A O 1
ATOM 1717 N N . THR A 1 221 ? 5.180 3.053 14.122 1.00 67.56 221 THR A N 1
ATOM 1718 C CA . THR A 1 221 ? 5.898 1.765 14.207 1.00 67.56 221 THR A CA 1
ATOM 1719 C C . THR A 1 221 ? 5.262 0.640 13.384 1.00 67.56 221 THR A C 1
ATOM 1721 O O . THR A 1 221 ? 5.735 -0.498 13.433 1.00 67.56 221 THR A O 1
ATOM 1724 N N . SER A 1 222 ? 4.181 0.908 12.645 1.00 77.62 222 SER A N 1
ATOM 1725 C CA . SER A 1 222 ? 3.450 -0.111 11.896 1.00 77.62 222 SER A CA 1
ATOM 1726 C C . SER A 1 222 ? 4.293 -0.613 10.722 1.00 77.62 222 SER A C 1
ATOM 1728 O O . SER A 1 222 ? 4.477 0.064 9.716 1.00 77.62 222 SER A O 1
ATOM 1730 N N . THR A 1 223 ? 4.803 -1.838 10.835 1.00 85.19 223 THR A N 1
ATOM 1731 C CA . THR A 1 223 ? 5.547 -2.503 9.755 1.00 85.19 223 THR A CA 1
ATOM 1732 C C . THR A 1 223 ? 4.620 -3.324 8.855 1.00 85.19 223 THR A C 1
ATOM 1734 O O . THR A 1 223 ? 3.520 -3.719 9.250 1.00 85.19 223 THR A O 1
ATOM 1737 N N . GLY A 1 224 ? 5.086 -3.686 7.654 1.00 84.81 224 GLY A N 1
ATOM 1738 C CA . GLY A 1 224 ? 4.334 -4.575 6.757 1.00 84.81 224 GLY A CA 1
ATOM 1739 C C . GLY A 1 224 ? 3.981 -5.930 7.386 1.00 84.81 224 GLY A C 1
ATOM 1740 O O . GLY A 1 224 ? 2.904 -6.474 7.142 1.00 84.81 224 GLY A O 1
ATOM 1741 N N . ASN A 1 225 ? 4.847 -6.467 8.251 1.00 86.62 225 ASN A N 1
ATOM 1742 C CA . ASN A 1 225 ? 4.570 -7.705 8.985 1.00 86.62 225 ASN A CA 1
ATOM 1743 C C . ASN A 1 225 ? 3.433 -7.536 9.991 1.00 86.62 225 ASN A C 1
ATOM 1745 O O . ASN A 1 225 ? 2.574 -8.413 10.101 1.00 86.62 225 ASN A O 1
ATOM 1749 N N . MET A 1 226 ? 3.387 -6.403 10.687 1.00 90.00 226 MET A N 1
ATOM 1750 C CA . MET A 1 226 ? 2.292 -6.103 11.602 1.00 90.00 226 MET A CA 1
ATOM 1751 C C . MET A 1 226 ? 0.974 -5.927 10.860 1.00 90.00 226 MET A C 1
ATOM 1753 O O . MET A 1 226 ? -0.024 -6.519 11.267 1.00 90.00 226 MET A O 1
ATOM 1757 N N . ALA A 1 227 ? 0.974 -5.191 9.746 1.00 91.06 227 ALA A N 1
ATOM 1758 C CA . ALA A 1 227 ? -0.239 -4.986 8.969 1.00 91.06 227 ALA A CA 1
ATOM 1759 C C . ALA A 1 227 ? -0.785 -6.301 8.397 1.00 91.06 227 ALA A C 1
ATOM 1761 O O . ALA A 1 227 ? -1.971 -6.593 8.524 1.00 91.06 227 ALA A O 1
ATOM 1762 N N . ARG A 1 228 ? 0.086 -7.171 7.872 1.00 89.31 228 ARG A N 1
ATOM 1763 C CA . ARG A 1 228 ? -0.312 -8.530 7.467 1.00 89.31 228 ARG A CA 1
ATOM 1764 C C . ARG A 1 228 ? -0.847 -9.350 8.638 1.00 89.31 228 ARG A C 1
ATOM 1766 O O . ARG A 1 228 ? -1.828 -10.069 8.477 1.00 89.31 228 ARG A O 1
ATOM 1773 N N . THR A 1 229 ? -0.236 -9.225 9.815 1.00 91.06 229 THR A N 1
ATOM 1774 C CA . THR A 1 229 ? -0.690 -9.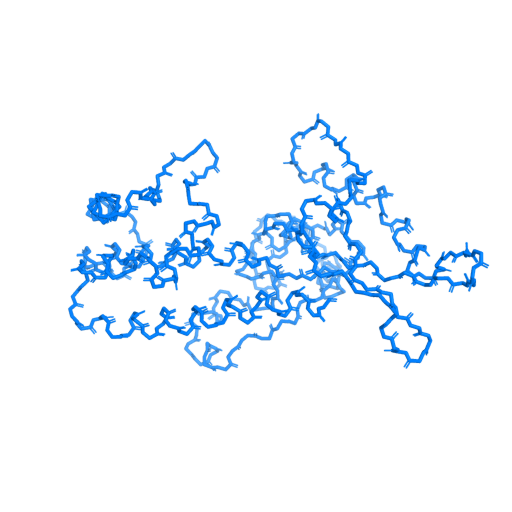934 11.017 1.00 91.06 229 THR A CA 1
ATOM 1775 C C . THR A 1 229 ? -2.077 -9.466 11.456 1.00 91.06 229 THR A C 1
ATOM 1777 O O . THR A 1 229 ? -2.901 -10.308 11.805 1.00 91.06 229 THR A O 1
ATOM 1780 N N . PHE A 1 230 ? -2.372 -8.167 11.351 1.00 92.06 230 PHE A N 1
ATOM 1781 C CA . PHE A 1 230 ? -3.685 -7.587 11.650 1.00 92.06 230 PHE A CA 1
ATOM 1782 C C . PHE A 1 230 ? -4.819 -8.175 10.792 1.00 92.06 230 PHE A C 1
ATOM 1784 O O . PHE A 1 230 ? -5.933 -8.368 11.279 1.00 92.06 230 PHE A O 1
ATOM 1791 N N . PHE A 1 231 ? -4.530 -8.504 9.530 1.00 89.56 231 PHE A N 1
ATOM 1792 C CA . PHE A 1 231 ? -5.473 -9.162 8.615 1.00 89.56 231 PHE A CA 1
ATOM 1793 C C . PHE A 1 231 ? -5.430 -10.693 8.650 1.00 89.56 231 PHE A C 1
ATOM 1795 O O . PHE A 1 231 ? -6.211 -11.346 7.956 1.00 89.56 231 PHE A O 1
ATOM 1802 N N . SER A 1 232 ? -4.526 -11.276 9.437 1.00 86.12 232 SER A N 1
ATOM 1803 C CA . SER A 1 232 ? -4.375 -12.723 9.555 1.00 86.12 232 SER A CA 1
ATOM 1804 C C . SER A 1 232 ? -5.185 -13.284 10.721 1.00 86.12 232 SER A C 1
ATOM 1806 O O . SER A 1 232 ? -5.403 -12.614 11.725 1.00 86.12 232 SER A O 1
ATOM 1808 N N . TYR A 1 233 ? -5.526 -14.570 10.646 1.00 82.50 233 TYR A N 1
ATOM 1809 C CA . TYR A 1 233 ? -6.081 -15.303 11.788 1.00 82.50 233 TYR A CA 1
ATOM 1810 C C . TYR A 1 233 ? -5.017 -15.745 12.806 1.00 82.50 233 TYR A C 1
ATOM 1812 O O . TYR A 1 233 ? -5.370 -16.265 13.860 1.00 82.50 233 TYR A O 1
ATOM 1820 N N . LYS A 1 234 ? -3.719 -15.544 12.517 1.00 84.88 234 LYS A N 1
ATOM 1821 C CA . LYS A 1 234 ? -2.615 -16.015 13.374 1.00 84.88 234 LYS A CA 1
ATOM 1822 C C . LYS A 1 234 ? -2.574 -15.299 14.720 1.00 84.88 234 LYS A C 1
ATOM 1824 O O . LYS A 1 234 ? -2.205 -15.907 15.718 1.00 84.88 234 LYS A O 1
ATOM 1829 N N . LYS A 1 235 ? -2.921 -14.009 14.744 1.00 89.38 235 LYS A N 1
ATOM 1830 C CA . LYS A 1 235 ? -3.066 -13.234 15.978 1.00 89.38 235 LYS A CA 1
ATOM 1831 C C . LYS A 1 235 ? -4.392 -12.480 15.947 1.00 89.38 235 LYS A C 1
ATOM 1833 O O . LYS A 1 235 ? -4.720 -11.889 14.921 1.00 89.38 235 LYS A O 1
ATOM 1838 N N . PRO A 1 236 ? -5.145 -12.431 17.056 1.00 93.56 236 PRO A N 1
ATOM 1839 C CA . PRO A 1 236 ? -6.474 -11.832 17.076 1.00 93.56 236 PRO A CA 1
ATOM 1840 C C . PRO A 1 236 ? -6.443 -10.293 17.162 1.00 93.56 236 PRO A C 1
ATOM 1842 O O . PRO A 1 236 ? -7.309 -9.716 17.806 1.00 93.56 236 PRO A O 1
ATOM 1845 N N . CYS A 1 237 ? -5.483 -9.604 16.530 1.00 94.50 237 CYS A N 1
ATOM 1846 C CA . CYS A 1 237 ? -5.298 -8.149 16.666 1.00 94.50 237 CYS A CA 1
ATOM 1847 C C . CYS A 1 237 ? -6.573 -7.365 16.328 1.00 94.50 237 CYS A C 1
ATOM 1849 O O . CYS A 1 237 ? -7.020 -6.547 17.128 1.00 94.50 237 CYS A O 1
ATOM 1851 N N . PHE A 1 238 ? -7.196 -7.665 15.183 1.00 95.38 238 PHE A N 1
ATOM 1852 C CA . PHE A 1 238 ? -8.451 -7.027 14.787 1.00 95.38 238 PHE A CA 1
ATOM 1853 C C . PHE A 1 238 ? -9.593 -7.349 15.760 1.00 95.38 238 PHE A C 1
ATOM 1855 O O . PHE A 1 238 ? -10.320 -6.449 16.161 1.00 95.38 238 PHE A O 1
ATOM 1862 N N . ARG A 1 239 ? -9.717 -8.605 16.213 1.00 95.12 239 ARG A N 1
ATOM 1863 C CA . ARG A 1 239 ? -10.757 -9.012 17.179 1.00 95.12 239 ARG A CA 1
ATOM 1864 C C . ARG A 1 239 ? -10.593 -8.326 18.537 1.00 95.12 239 ARG A C 1
ATOM 1866 O O . ARG A 1 239 ? -11.588 -7.953 19.146 1.00 95.12 239 ARG A O 1
ATOM 1873 N N . ILE A 1 240 ? -9.352 -8.140 18.988 1.00 96.12 240 ILE A N 1
ATOM 1874 C CA . ILE A 1 240 ? -9.032 -7.385 20.203 1.00 96.12 240 ILE A CA 1
ATOM 1875 C C . ILE A 1 240 ? -9.426 -5.920 20.026 1.00 96.12 240 ILE A C 1
ATOM 1877 O O . ILE A 1 240 ? -10.075 -5.360 20.897 1.00 96.12 240 ILE A O 1
ATOM 1881 N N . ALA A 1 241 ? -9.084 -5.298 18.896 1.00 95.69 241 ALA A N 1
ATOM 1882 C CA . ALA A 1 241 ? -9.492 -3.921 18.628 1.00 95.69 241 ALA A CA 1
ATOM 1883 C C . ALA A 1 241 ? -11.028 -3.789 18.595 1.00 95.69 241 ALA A C 1
ATOM 1885 O O . ALA A 1 241 ? -11.603 -2.875 19.183 1.00 95.69 241 ALA A O 1
ATOM 1886 N N . LEU A 1 242 ? -11.704 -4.762 17.981 1.00 96.06 242 LEU A N 1
ATOM 1887 C CA . LEU A 1 242 ? -13.156 -4.798 17.845 1.00 96.06 242 LEU A CA 1
ATOM 1888 C C . LEU A 1 242 ? -13.894 -4.962 19.184 1.00 96.06 242 LEU A C 1
ATOM 1890 O O . LEU A 1 242 ? -15.049 -4.550 19.290 1.00 96.06 242 LEU A O 1
ATOM 1894 N N . SER A 1 243 ? -13.256 -5.506 20.230 1.00 96.50 243 SER A N 1
ATOM 1895 C CA . SER A 1 243 ? -13.907 -5.663 21.540 1.00 96.50 243 SER A CA 1
ATOM 1896 C C . SER A 1 243 ? -14.244 -4.330 22.214 1.00 96.50 243 SER A C 1
ATOM 1898 O O . SER A 1 243 ? -15.106 -4.301 23.088 1.00 96.50 243 SER A O 1
ATOM 1900 N N . PHE A 1 244 ? -13.600 -3.237 21.796 1.00 96.38 244 PHE A N 1
ATOM 1901 C CA . PHE A 1 244 ? -13.869 -1.874 22.271 1.00 96.38 244 PHE A CA 1
ATOM 1902 C C . PHE A 1 244 ? -15.039 -1.201 21.542 1.00 96.38 244 PHE A C 1
ATOM 1904 O O . PHE A 1 244 ? -15.483 -0.127 21.937 1.00 96.38 244 PHE A O 1
ATOM 1911 N N . VAL A 1 245 ? -15.547 -1.819 20.476 1.00 96.12 245 VAL A N 1
ATOM 1912 C CA . VAL A 1 245 ? -16.619 -1.268 19.648 1.00 96.12 245 VAL A CA 1
ATOM 1913 C C . VAL A 1 245 ? -17.979 -1.811 20.117 1.00 96.12 245 VAL A C 1
ATOM 1915 O O . VAL A 1 245 ? -18.073 -3.006 20.428 1.00 96.12 245 VAL A O 1
ATOM 1918 N N . PRO A 1 246 ? -19.054 -0.995 20.148 1.00 95.44 246 PRO A N 1
ATOM 1919 C CA . PRO A 1 246 ? -20.414 -1.466 20.413 1.00 95.44 246 PRO A CA 1
ATOM 1920 C C . PRO A 1 246 ? -20.865 -2.559 19.435 1.00 95.44 246 PRO A C 1
ATOM 1922 O O . PRO A 1 246 ? -20.547 -2.503 18.247 1.00 95.44 246 PRO A O 1
ATOM 1925 N N . ASN A 1 247 ? -21.658 -3.521 19.921 1.00 94.19 247 ASN A N 1
ATOM 1926 C CA . ASN A 1 247 ? -22.095 -4.692 19.143 1.00 94.19 247 ASN A CA 1
ATOM 1927 C C . ASN A 1 247 ? -22.733 -4.331 17.794 1.00 94.19 247 ASN A C 1
ATOM 1929 O O . ASN A 1 247 ? -22.468 -5.007 16.807 1.00 94.19 247 ASN A O 1
ATOM 1933 N N . VAL A 1 248 ? -23.482 -3.225 17.734 1.00 95.19 248 VAL A N 1
ATOM 1934 C CA . VAL A 1 248 ? -24.192 -2.767 16.526 1.00 95.19 248 VAL A CA 1
ATOM 1935 C C . VAL A 1 248 ? -23.280 -2.499 15.321 1.00 95.19 248 VAL A C 1
ATOM 1937 O O . VAL A 1 248 ? -23.750 -2.537 14.191 1.00 95.19 248 VAL A O 1
ATOM 1940 N N . TYR A 1 249 ? -21.982 -2.252 15.536 1.00 94.19 249 TYR A N 1
ATOM 1941 C CA . TYR A 1 249 ? -21.021 -1.999 14.453 1.00 94.19 249 TYR A CA 1
ATOM 1942 C C . TYR A 1 249 ? -20.112 -3.196 14.154 1.00 94.19 249 TYR A C 1
ATOM 1944 O O . TYR A 1 249 ? -19.364 -3.166 13.174 1.00 94.19 249 TYR A O 1
ATOM 1952 N N . ARG A 1 250 ? -20.123 -4.239 14.996 1.00 94.62 250 ARG A N 1
ATOM 1953 C CA . ARG A 1 250 ? -19.121 -5.314 14.924 1.00 94.62 250 ARG A CA 1
ATOM 1954 C C . ARG A 1 250 ? -19.238 -6.131 13.649 1.00 94.62 250 ARG A C 1
ATOM 1956 O O . ARG A 1 250 ? -18.213 -6.433 13.039 1.00 94.62 250 ARG A O 1
ATOM 1963 N N . ASP A 1 251 ? -20.460 -6.431 13.230 1.00 94.75 251 ASP A N 1
ATOM 1964 C CA . ASP A 1 251 ? -20.715 -7.267 12.055 1.00 94.75 251 ASP A CA 1
ATOM 1965 C C . ASP A 1 251 ? -20.290 -6.549 10.771 1.00 94.75 251 ASP A C 1
ATOM 1967 O O . ASP A 1 251 ? -19.527 -7.094 9.975 1.00 94.75 251 ASP A O 1
ATOM 1971 N N . ALA A 1 252 ? -20.674 -5.277 10.629 1.00 93.75 252 ALA A N 1
ATOM 1972 C CA . ALA A 1 252 ? -20.278 -4.441 9.500 1.00 93.75 252 ALA A CA 1
ATOM 1973 C C . ALA A 1 252 ? -18.751 -4.290 9.402 1.00 93.75 252 ALA A C 1
ATOM 1975 O O . ALA A 1 252 ? -18.173 -4.494 8.336 1.00 93.75 252 ALA A O 1
ATOM 1976 N N . LEU A 1 253 ? -18.069 -3.988 10.513 1.00 94.56 253 LEU A N 1
ATOM 1977 C CA . LEU A 1 253 ? -16.607 -3.871 10.523 1.00 94.56 253 LEU A CA 1
ATOM 1978 C C . LEU A 1 253 ? -15.914 -5.199 10.206 1.00 94.56 253 LEU A C 1
ATOM 1980 O O . LEU A 1 253 ? -14.885 -5.204 9.530 1.00 94.56 253 LEU A O 1
ATOM 1984 N N . THR A 1 254 ? -16.471 -6.317 10.674 1.00 94.38 254 THR A N 1
ATOM 1985 C CA . THR A 1 254 ? -15.959 -7.662 10.380 1.00 94.38 254 THR A CA 1
ATOM 1986 C C . THR A 1 254 ? -16.078 -7.987 8.895 1.00 94.38 254 THR A C 1
ATOM 1988 O O . THR A 1 254 ? -15.122 -8.484 8.301 1.00 94.38 254 THR A O 1
ATOM 1991 N N . GLU A 1 255 ? -17.209 -7.653 8.276 1.00 93.00 255 GLU A N 1
ATOM 1992 C CA . GLU A 1 255 ? -17.424 -7.859 6.844 1.00 93.00 255 GLU A CA 1
ATOM 1993 C C . GLU A 1 255 ? -16.483 -6.988 5.999 1.00 93.00 255 GLU A C 1
ATOM 1995 O O . GLU A 1 255 ? -15.833 -7.485 5.077 1.00 93.00 255 GLU A O 1
ATOM 2000 N N . ILE A 1 256 ? -16.309 -5.712 6.366 1.00 91.69 256 ILE A N 1
ATOM 2001 C CA . ILE A 1 256 ? -15.345 -4.816 5.709 1.00 91.69 256 ILE A CA 1
ATOM 2002 C C . ILE A 1 256 ? -13.918 -5.371 5.849 1.00 91.69 256 ILE A C 1
ATOM 2004 O O . ILE A 1 256 ? -13.166 -5.396 4.873 1.00 91.69 256 ILE A O 1
ATOM 2008 N N . HIS A 1 257 ? -13.535 -5.862 7.035 1.00 93.31 257 HIS A N 1
ATOM 2009 C CA . HIS A 1 257 ? -12.213 -6.462 7.268 1.00 93.31 257 HIS A CA 1
ATOM 2010 C C . HIS A 1 257 ? -11.991 -7.695 6.396 1.00 93.31 257 HIS A C 1
ATOM 2012 O O . HIS A 1 257 ? -10.940 -7.817 5.762 1.00 93.31 257 HIS A O 1
ATOM 2018 N N . ARG A 1 258 ? -12.997 -8.571 6.302 1.00 90.06 258 ARG A N 1
ATOM 2019 C CA . ARG A 1 258 ? -12.961 -9.770 5.461 1.00 90.06 258 ARG A CA 1
ATOM 2020 C C . ARG A 1 258 ? -12.768 -9.416 3.988 1.00 90.06 258 ARG A C 1
ATOM 2022 O O . ARG A 1 258 ? -11.873 -9.972 3.347 1.00 90.06 258 ARG A O 1
ATOM 2029 N N . ASN A 1 259 ? -13.556 -8.472 3.479 1.00 87.81 259 ASN A N 1
ATOM 2030 C CA . ASN A 1 259 ? -13.526 -8.072 2.073 1.00 87.81 259 ASN A CA 1
ATOM 2031 C C . ASN A 1 259 ? -12.202 -7.386 1.718 1.00 87.81 259 ASN A C 1
ATOM 2033 O O . ASN A 1 259 ? -11.564 -7.755 0.733 1.00 87.81 259 ASN A O 1
ATOM 2037 N N . LEU A 1 260 ? -11.706 -6.482 2.567 1.00 87.44 260 LEU A N 1
ATOM 2038 C CA . LEU A 1 260 ? -10.403 -5.844 2.361 1.00 87.44 260 LEU A CA 1
ATOM 2039 C C . LEU A 1 260 ? -9.243 -6.842 2.474 1.00 87.44 260 LEU A C 1
ATOM 2041 O O . LEU A 1 260 ? -8.306 -6.777 1.685 1.00 87.44 260 LEU A O 1
ATOM 2045 N N . SER A 1 261 ? -9.314 -7.812 3.388 1.00 86.50 261 SER A N 1
ATOM 2046 C CA . SER A 1 261 ? -8.321 -8.891 3.487 1.00 86.50 261 SER A CA 1
ATOM 2047 C C . SER A 1 261 ? -8.278 -9.761 2.225 1.00 86.50 261 SER A C 1
ATOM 2049 O O . SER A 1 261 ? -7.205 -10.211 1.813 1.00 86.50 261 SER A O 1
ATOM 2051 N N . ALA A 1 262 ? -9.429 -10.025 1.599 1.00 85.00 262 ALA A N 1
ATOM 2052 C CA . ALA A 1 262 ? -9.493 -10.729 0.320 1.00 85.00 262 ALA A CA 1
ATOM 2053 C C . ALA A 1 262 ? -8.895 -9.879 -0.813 1.00 85.00 262 ALA A C 1
ATOM 2055 O O . ALA A 1 262 ? -7.981 -10.339 -1.496 1.00 85.00 262 ALA A O 1
ATOM 2056 N N . LEU A 1 263 ? -9.325 -8.619 -0.943 1.00 81.81 263 LEU A N 1
ATOM 2057 C CA . LEU A 1 263 ? -8.835 -7.692 -1.968 1.00 81.81 263 LEU A CA 1
ATOM 2058 C C . LEU A 1 263 ? -7.323 -7.471 -1.884 1.00 81.81 263 LEU A C 1
ATOM 2060 O O . LEU A 1 263 ? -6.636 -7.529 -2.896 1.00 81.81 263 LEU A O 1
ATOM 2064 N N . LEU A 1 264 ? -6.780 -7.282 -0.681 1.00 81.44 264 LEU A N 1
ATOM 2065 C CA . LEU A 1 264 ? -5.345 -7.089 -0.483 1.00 81.44 264 LEU A CA 1
ATOM 2066 C C . LEU A 1 264 ? -4.519 -8.323 -0.873 1.00 81.44 264 LEU A C 1
ATOM 2068 O O . LEU A 1 264 ? -3.408 -8.180 -1.383 1.00 81.44 264 LEU A O 1
ATOM 2072 N N . ARG A 1 265 ? -5.058 -9.533 -0.673 1.00 78.75 265 ARG A N 1
ATOM 2073 C CA . ARG A 1 265 ? -4.414 -10.773 -1.131 1.00 78.75 265 ARG A CA 1
ATOM 2074 C C . ARG A 1 265 ? -4.437 -10.886 -2.651 1.00 78.75 265 ARG A C 1
ATOM 2076 O O . ARG A 1 265 ? -3.416 -11.243 -3.228 1.00 78.75 265 ARG A O 1
ATOM 2083 N N . VAL A 1 266 ? -5.549 -10.523 -3.289 1.00 74.75 266 VAL A N 1
ATOM 2084 C CA . VAL A 1 266 ? -5.656 -10.482 -4.756 1.00 74.75 266 VAL A CA 1
ATOM 2085 C C . VAL A 1 266 ? -4.712 -9.432 -5.344 1.00 74.75 266 VAL A C 1
ATOM 2087 O O . VAL A 1 266 ? -3.975 -9.741 -6.270 1.00 74.75 266 VAL A O 1
ATOM 2090 N N . ALA A 1 267 ? -4.646 -8.231 -4.767 1.00 70.88 267 ALA A N 1
ATOM 2091 C CA . ALA A 1 267 ? -3.767 -7.158 -5.234 1.00 70.88 267 ALA A CA 1
ATOM 2092 C C . ALA A 1 267 ? -2.275 -7.540 -5.180 1.00 70.88 267 ALA A C 1
ATOM 2094 O O . ALA A 1 267 ? -1.504 -7.139 -6.050 1.00 70.88 267 ALA A O 1
ATOM 2095 N N . ILE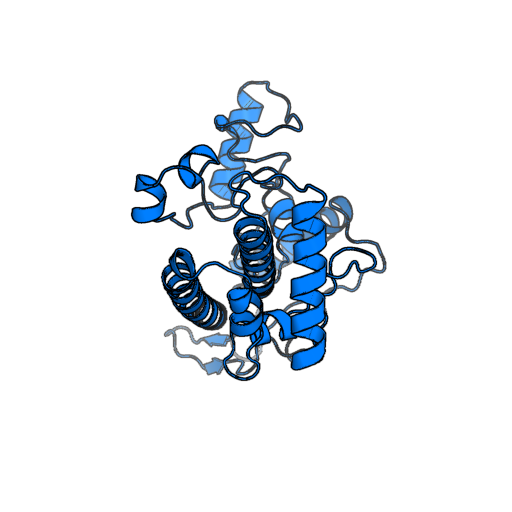 A 1 268 ? -1.861 -8.341 -4.188 1.00 67.75 268 ILE A N 1
ATOM 2096 C CA . ILE A 1 268 ? -0.503 -8.906 -4.150 1.00 67.75 268 ILE A CA 1
ATOM 2097 C C . ILE A 1 268 ? -0.283 -9.864 -5.323 1.00 67.75 268 ILE A C 1
ATOM 2099 O O . ILE A 1 268 ? 0.762 -9.787 -5.960 1.00 67.75 268 ILE A O 1
ATOM 2103 N N . VAL A 1 269 ? -1.244 -10.749 -5.604 1.00 62.25 269 VAL A N 1
ATOM 2104 C CA . VAL A 1 269 ? -1.138 -11.715 -6.708 1.00 62.25 269 VAL A CA 1
ATOM 2105 C C . VAL A 1 269 ? -1.117 -10.995 -8.056 1.00 62.25 269 VAL A C 1
ATOM 2107 O O . VAL A 1 269 ? -0.250 -11.281 -8.868 1.00 62.25 269 VAL A O 1
ATOM 2110 N N . MET A 1 270 ? -1.976 -9.995 -8.266 1.00 59.66 270 MET A N 1
ATOM 2111 C CA . MET A 1 270 ? -1.995 -9.213 -9.509 1.00 59.66 270 MET A CA 1
ATOM 2112 C C . MET A 1 270 ? -0.674 -8.479 -9.762 1.00 59.66 270 MET A C 1
ATOM 2114 O O . MET A 1 270 ? -0.223 -8.441 -10.899 1.00 59.66 270 MET A O 1
ATOM 2118 N N . LYS A 1 271 ? -0.006 -7.962 -8.719 1.00 55.56 271 LYS A N 1
ATOM 2119 C CA . LYS A 1 271 ? 1.332 -7.358 -8.857 1.00 55.56 271 LYS A CA 1
ATOM 2120 C C . LYS A 1 271 ? 2.408 -8.366 -9.293 1.00 55.56 271 LYS A C 1
ATOM 2122 O O . LYS A 1 271 ? 3.439 -7.949 -9.797 1.00 55.56 271 LYS A O 1
ATOM 2127 N N . LEU A 1 272 ? 2.204 -9.663 -9.063 1.00 47.53 272 LEU A N 1
ATOM 2128 C CA . LEU A 1 272 ? 3.127 -10.713 -9.507 1.00 47.53 272 LEU A CA 1
ATOM 2129 C C . LEU A 1 272 ? 2.863 -11.154 -10.952 1.00 47.53 272 LEU A C 1
ATOM 2131 O O . LEU A 1 272 ? 3.745 -11.744 -11.559 1.00 47.53 272 LEU A O 1
ATOM 2135 N N . SER A 1 273 ? 1.665 -10.891 -11.481 1.00 41.03 273 SER A N 1
ATOM 2136 C CA . SER A 1 273 ? 1.236 -11.295 -12.827 1.00 41.03 273 SER A CA 1
ATOM 2137 C C . SER A 1 273 ? 1.341 -10.179 -13.877 1.00 41.03 273 SER A C 1
ATOM 2139 O O . SER A 1 273 ? 0.968 -10.406 -15.025 1.00 41.03 273 SER A O 1
ATOM 2141 N N . MET A 1 274 ? 1.793 -8.980 -13.489 1.00 44.22 274 MET A N 1
ATOM 2142 C CA . MET A 1 274 ? 1.976 -7.802 -14.352 1.00 44.22 274 MET A CA 1
ATOM 2143 C C . MET A 1 274 ? 3.448 -7.448 -14.504 1.00 44.22 274 MET A C 1
ATOM 2145 O O . MET A 1 274 ? 3.803 -6.990 -15.617 1.00 44.22 274 MET A O 1
#

Secondary structure (DSSP, 8-state):
-B---EEE-TTS-EEEE-S-TTSTTT-B-S----S---HHHHHHHHHHHHHHHHHHHHT-EEETTEEE-----B----HHHHHHHTSGGG-S-SSS---HHHHT-HHHHHH-------HHHHHHHHHHHHHTT----SS--GGGTT--S--S-SS-B----HHHHHHHHHHHHHHHHHHHHTT--SS---HHHHHHHHHHHHHHHHHH----S-EETTEES--HHHHHHHTSSSS-HHHHHHTTS-HHHHHHHHHHHHHHHHHHHHHHHHHH--

pLDDT: mean 82.46, std 12.26, range [41.03, 96.5]

Organism: NCBI:txid111878

Foldseek 3Di:
DDADAFDADPVRDTPDGDPCRPDPVRDDDPDDDPDDDDLVVLLVVQVVCVVVQVCLQPPNDADPVGGDRDDDAAEPDDQVSLCSQLQLVQAPDSQFLDHPVLVVDPVSVVVDTDSPDWSVNLVVLVVVCVVVVHDLDQDDDNSNNRRRDDHSHPHTHDNDDLLVLLVVVVVVLLLVLLQQLLVHPDSDDDPSSVVSSVVLQVQLCVQPVDRFQPDDPPGGPDGSVNSLVPLDPPGCSVVSSLVSHDPVCSVVSVVVSPVSSVVSVVSVVVVSVD